Protein 5OK4 (pdb70)

Structure (mmCIF, N/CA/C/O backbone):
data_5OK4
#
_entry.id   5OK4
#
_cell.length_a   127.418
_cell.length_b   127.418
_cell.length_c   141.211
_cell.angle_alpha   90.00
_cell.angle_beta   90.00
_cell.angle_gamma   120.00
#
_symmetry.space_group_name_H-M   'H 3 2'
#
loop_
_entity.id
_entity.type
_entity.pdbx_description
1 polymer '5,10-methenyltetrahydromethanopterin hydrogenase'
2 non-polymer 'FE (III) ION'
3 non-polymer "5'-O-[(S)-{[2-(carboxymethyl)-6-hydroxy-3,5-dimethylpyridin-4-yl]oxy}(hydroxy)phosphoryl]guanosine"
4 non-polymer GLYCEROL
5 water water
#
loop_
_atom_site.group_PDB
_atom_site.id
_atom_site.type_symbol
_atom_site.label_atom_id
_atom_site.label_alt_id
_atom_site.label_comp_id
_atom_site.label_asym_id
_atom_site.label_entity_id
_atom_site.label_seq_id
_atom_site.pdbx_PDB_ins_code
_atom_site.Cartn_x
_atom_site.Cartn_y
_atom_site.Cartn_z
_atom_site.occupancy
_atom_site.B_iso_or_equiv
_atom_site.auth_seq_id
_atom_site.auth_comp_id
_atom_site.auth_asym_id
_atom_site.auth_atom_id
_atom_site.pdbx_PDB_model_num
ATOM 1 N N . MET A 1 1 ? -16.030 29.409 31.945 1.00 29.18 1 MET A N 1
ATOM 2 C CA . MET A 1 1 ? -15.156 28.290 31.477 1.00 26.15 1 MET A CA 1
ATOM 3 C C . MET A 1 1 ? -14.230 27.792 32.585 1.00 23.45 1 MET A C 1
ATOM 4 O O . MET A 1 1 ? -13.609 28.578 33.289 1.00 23.75 1 MET A O 1
ATOM 9 N N . LYS A 1 2 ? -14.146 26.475 32.712 1.00 19.32 2 LYS A N 1
ATOM 10 C CA . LYS A 1 2 ? -13.220 25.815 33.624 1.00 18.14 2 LYS A CA 1
ATOM 11 C C . LYS A 1 2 ? -12.114 25.132 32.826 1.00 16.77 2 LYS A C 1
ATOM 12 O O . LYS A 1 2 ? -12.379 24.322 31.929 1.00 17.49 2 LYS A O 1
ATOM 18 N N . LEU A 1 3 ? -10.883 25.481 33.152 1.00 15.45 3 LEU A N 1
ATOM 19 C CA . LEU A 1 3 ? -9.684 24.886 32.590 1.00 14.67 3 LEU A CA 1
ATOM 20 C C . LEU A 1 3 ? -9.082 23.948 33.621 1.00 14.65 3 LEU A C 1
ATOM 21 O O . LEU A 1 3 ? -8.827 24.353 34.762 1.00 15.39 3 LEU A O 1
ATOM 26 N N . ALA A 1 4 ? -8.843 22.706 33.218 1.00 14.45 4 ALA A N 1
ATOM 27 C CA . ALA A 1 4 ? -8.117 21.737 34.022 1.00 13.58 4 ALA A CA 1
ATOM 28 C C . ALA A 1 4 ? -6.789 21.480 33.335 1.00 12.75 4 ALA A C 1
ATOM 29 O O . ALA A 1 4 ? -6.758 21.012 32.193 1.00 14.14 4 ALA A O 1
ATOM 31 N N . ILE A 1 5 ? -5.712 21.826 34.017 1.00 12.61 5 ILE A N 1
ATOM 32 C CA . ILE A 1 5 ? -4.355 21.593 33.548 1.00 12.68 5 ILE A CA 1
ATOM 33 C C . ILE A 1 5 ? -3.892 20.309 34.194 1.00 12.67 5 ILE A C 1
ATOM 34 O O . ILE A 1 5 ? -3.854 20.215 35.426 1.00 14.09 5 ILE A O 1
ATOM 39 N N . LEU A 1 6 ? -3.555 19.323 33.388 1.00 12.61 6 LEU A N 1
ATOM 40 C CA . LEU A 1 6 ? -3.087 18.031 33.895 1.00 12.15 6 LEU A CA 1
ATOM 41 C C . LEU A 1 6 ? -1.596 17.941 33.597 1.00 12.15 6 LEU A C 1
ATOM 42 O O . LEU A 1 6 ? -1.180 17.609 32.485 1.00 13.19 6 LEU A O 1
ATOM 47 N N . GLY A 1 7 ? -0.808 18.292 34.608 1.00 12.27 7 GLY A N 1
ATOM 48 C CA . GLY A 1 7 ? 0.635 18.341 34.537 1.00 12.20 7 GLY A CA 1
ATOM 49 C C . GLY A 1 7 ? 1.139 19.755 34.690 1.00 12.81 7 GLY A C 1
ATOM 50 O O . GLY A 1 7 ? 0.904 20.604 33.821 1.00 13.15 7 GLY A O 1
ATOM 51 N N . ALA A 1 8 ? 1.820 20.022 35.798 1.00 12.43 8 ALA A N 1
ATOM 52 C CA . ALA A 1 8 ? 2.356 21.347 36.084 1.00 13.37 8 ALA A CA 1
ATOM 53 C C . ALA A 1 8 ? 3.704 21.600 35.433 1.00 13.24 8 ALA A C 1
ATOM 54 O O . ALA A 1 8 ? 4.107 22.766 35.302 1.00 14.14 8 ALA A O 1
ATOM 56 N N . GLY A 1 9 ? 4.423 20.547 35.058 1.00 12.81 9 GLY A N 1
ATOM 57 C CA . GLY A 1 9 ? 5.751 20.668 34.501 1.00 12.37 9 GLY A CA 1
ATOM 58 C C . GLY A 1 9 ? 6.839 20.802 35.552 1.00 11.86 9 GLY A C 1
ATOM 59 O O . GLY A 1 9 ? 6.605 21.034 36.729 1.00 13.05 9 GLY A O 1
ATOM 60 N N . CYS A 1 10 ? 8.075 20.649 35.083 1.00 12.10 10 CYS A N 1
ATOM 61 C CA . CYS A 1 10 ? 9.257 20.923 35.890 1.00 12.15 10 CYS A CA 1
ATOM 62 C C . CYS A 1 10 ? 10.195 21.800 35.083 1.00 11.95 10 CYS A C 1
ATOM 63 O O . CYS A 1 10 ? 10.360 21.596 33.885 1.00 12.66 10 CYS A O 1
ATOM 66 N N . TYR A 1 11 ? 10.824 22.766 35.733 1.00 11.44 11 TYR A N 1
ATOM 67 C CA . TYR A 1 11 ? 11.745 23.656 35.043 1.00 11.90 11 TYR A CA 1
ATOM 68 C C . TYR A 1 11 ? 13.084 23.010 34.709 1.00 11.75 11 TYR A C 1
ATOM 69 O O . TYR A 1 11 ? 13.862 23.609 33.953 1.00 12.70 11 TYR A O 1
ATOM 78 N N . ARG A 1 12 ? 13.408 21.841 35.277 1.00 12.11 12 ARG A N 1
ATOM 79 C CA . ARG A 1 12 ? 14.815 21.442 35.250 1.00 12.81 12 ARG A CA 1
ATOM 80 C C . ARG A 1 12 ? 15.375 21.347 33.834 1.00 12.90 12 ARG A C 1
ATOM 81 O O . ARG A 1 12 ? 16.505 21.771 33.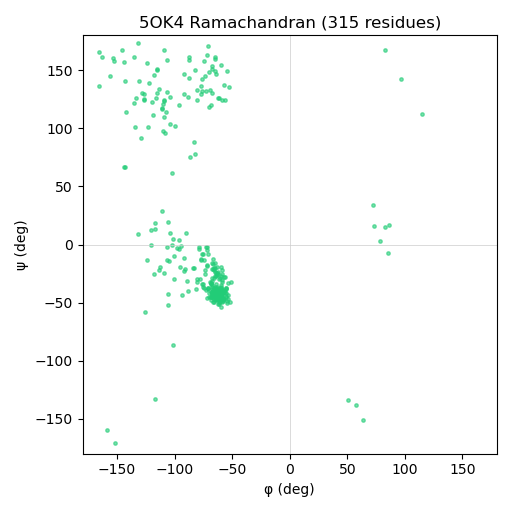593 1.00 13.44 12 ARG A O 1
ATOM 89 N N . THR A 1 13 ? 14.622 20.791 32.892 1.00 12.83 13 THR A N 1
ATOM 90 C CA . THR A 1 13 ? 15.178 20.645 31.542 1.00 13.01 13 THR A CA 1
ATOM 91 C C . THR A 1 13 ? 15.235 21.979 30.818 1.00 12.79 13 THR A C 1
ATOM 92 O O . THR A 1 13 ? 16.058 22.161 29.916 1.00 14.37 13 THR A O 1
ATOM 96 N N . HIS A 1 14 ? 14.367 22.924 31.195 1.00 12.59 14 HIS A N 1
ATOM 97 C CA . HIS A 1 14 ? 14.468 24.256 30.600 1.00 12.45 14 HIS A CA 1
ATOM 98 C C . HIS A 1 14 ? 15.774 24.912 31.031 1.00 12.93 14 HIS A C 1
ATOM 99 O O . HIS A 1 14 ? 16.547 25.397 30.199 1.00 13.91 14 HIS A O 1
ATOM 106 N N . ALA A 1 15 ? 16.058 24.895 32.335 1.00 12.99 15 ALA A N 1
ATOM 107 C CA . ALA A 1 15 ? 17.321 25.435 32.815 1.00 13.51 15 ALA A CA 1
ATOM 108 C C . ALA A 1 15 ? 18.498 24.719 32.175 1.00 14.02 15 ALA A C 1
ATOM 109 O O . ALA A 1 15 ? 19.464 25.357 31.736 1.00 15.05 15 ALA A O 1
ATOM 111 N N . ALA A 1 16 ? 18.433 23.381 32.112 1.00 13.81 16 ALA A N 1
ATOM 112 C CA . ALA A 1 16 ? 19.576 22.602 31.656 1.00 15.22 16 ALA A CA 1
ATOM 113 C C . ALA A 1 16 ? 19.908 22.888 30.201 1.00 15.45 16 ALA A C 1
ATOM 114 O O . ALA A 1 16 ? 21.052 22.719 29.791 1.00 17.31 16 ALA A O 1
ATOM 116 N N . SER A 1 17 ? 18.922 23.285 29.400 1.00 15.59 17 SER A N 1
ATOM 117 C CA . SER A 1 17 ? 19.185 23.566 27.993 1.00 16.03 17 SER A CA 1
ATOM 118 C C . SER A 1 17 ? 20.132 24.737 27.821 1.00 15.98 17 SER A C 1
ATOM 119 O O . SER A 1 17 ? 20.800 24.841 26.787 1.00 17.52 17 SER A O 1
ATOM 122 N N . GLY A 1 18 ? 20.154 25.660 28.782 1.00 15.46 18 GLY A N 1
ATOM 123 C CA . GLY A 1 18 ? 21.019 26.798 28.685 1.00 16.53 18 GLY A CA 1
ATOM 124 C C . GLY A 1 18 ? 20.536 27.894 27.774 1.00 17.86 18 GLY A C 1
ATOM 125 O O . GLY A 1 18 ? 21.257 28.888 27.615 1.00 20.24 18 GLY A O 1
ATOM 126 N N . ILE A 1 19 ? 19.337 27.772 27.187 1.00 17.55 19 ILE A N 1
ATOM 127 C CA . ILE A 1 19 ? 18.967 28.669 26.094 1.00 19.69 19 ILE A CA 1
ATOM 128 C C . ILE A 1 19 ? 17.580 29.282 26.250 1.00 18.65 19 ILE A C 1
ATOM 129 O O . ILE A 1 19 ? 17.083 29.929 25.326 1.00 23.31 19 ILE A O 1
ATOM 134 N N . THR A 1 20 ? 16.946 29.111 27.405 1.00 14.92 20 THR A N 1
ATOM 135 C CA . THR A 1 20 ? 15.620 29.678 27.601 1.00 13.85 20 THR A CA 1
ATOM 136 C C . THR A 1 20 ? 15.658 30.839 28.586 1.00 13.50 20 THR A C 1
ATOM 137 O O . THR A 1 20 ? 16.617 31.047 29.327 1.00 14.86 20 THR A O 1
ATOM 141 N N . ASN A 1 21 ? 14.557 31.575 28.621 1.00 13.37 21 ASN A N 1
ATOM 142 C CA . ASN A 1 21 ? 14.397 32.681 29.553 1.00 13.81 21 ASN A CA 1
ATOM 143 C C . ASN A 1 21 ? 12.904 32.841 29.851 1.00 13.34 21 ASN A C 1
ATOM 144 O O . ASN A 1 21 ? 12.090 31.976 29.514 1.00 13.30 21 ASN A O 1
ATOM 149 N N . PHE A 1 22 ? 12.552 33.929 30.544 1.00 13.38 22 PHE A N 1
ATOM 150 C CA . PHE A 1 22 ? 11.178 34.202 30.963 1.00 13.06 22 PHE A CA 1
ATOM 151 C C . PHE A 1 22 ? 10.560 35.391 30.226 1.00 13.35 22 PHE A C 1
ATOM 152 O O . PHE A 1 22 ? 9.673 36.049 30.760 1.00 14.32 22 PHE A O 1
ATOM 160 N N . SER A 1 23 ? 10.983 35.670 28.994 1.00 14.01 23 SER A N 1
ATOM 161 C CA A SER A 1 23 ? 10.576 36.915 28.344 0.71 14.58 23 SER A CA 1
ATOM 162 C CA B SER A 1 23 ? 10.580 36.915 28.345 0.29 14.63 23 SER A CA 1
ATOM 163 C C . SER A 1 23 ? 9.061 37.044 28.263 1.00 14.49 23 SER A C 1
ATOM 164 O O . SER A 1 23 ? 8.501 38.104 28.573 1.00 15.70 23 SER A O 1
ATOM 169 N N . ARG A 1 24 ? 8.383 35.995 27.807 1.00 14.05 24 ARG A N 1
ATOM 170 C CA . ARG A 1 24 ? 6.935 36.070 27.650 1.00 13.97 24 ARG A CA 1
ATOM 171 C C . ARG A 1 24 ? 6.238 36.152 28.993 1.00 14.12 24 ARG A C 1
ATOM 172 O O . ARG A 1 24 ? 5.309 36.945 29.156 1.00 15.40 24 ARG A O 1
ATOM 180 N N . ALA A 1 25 ? 6.654 35.320 29.958 1.00 14.03 25 ALA A N 1
ATOM 181 C CA . ALA A 1 25 ? 6.043 35.376 31.286 1.00 13.34 25 ALA A CA 1
ATOM 182 C C . ALA A 1 25 ? 6.180 36.770 31.886 1.00 13.74 25 ALA A C 1
ATOM 183 O O . ALA A 1 25 ? 5.246 37.285 32.509 1.00 14.59 25 ALA A O 1
ATOM 185 N N . CYS A 1 26 ? 7.345 37.396 31.711 1.00 14.47 26 CYS A N 1
ATOM 186 C CA . CYS A 1 26 ? 7.545 38.764 32.187 1.00 15.46 26 CYS A CA 1
ATOM 187 C C . CYS A 1 26 ? 6.624 39.745 31.473 1.00 16.63 26 CYS A C 1
ATOM 188 O O . CYS A 1 26 ? 6.063 40.650 32.103 1.00 18.09 26 CYS A O 1
ATOM 191 N N . GLU A 1 27 ? 6.473 39.595 30.155 1.00 16.47 27 GLU A N 1
ATOM 192 C CA . GLU A 1 27 ? 5.571 40.469 29.410 1.00 17.31 27 GLU A CA 1
ATOM 193 C C . GLU A 1 27 ? 4.156 40.361 29.946 1.00 16.70 27 GLU A C 1
ATOM 194 O O . GLU A 1 27 ? 3.478 41.372 30.155 1.00 18.44 27 GLU A O 1
ATOM 200 N N . VAL A 1 28 ? 3.698 39.141 30.203 1.00 15.77 28 VAL A N 1
ATOM 201 C CA . VAL A 1 28 ? 2.350 38.961 30.706 1.00 15.93 28 VAL A CA 1
ATOM 202 C C . VAL A 1 28 ? 2.222 39.533 32.107 1.00 17.00 28 VAL A C 1
ATOM 203 O O . VAL A 1 28 ? 1.221 40.187 32.435 1.00 17.60 28 VAL A O 1
ATOM 207 N N . ALA A 1 29 ? 3.228 39.295 32.956 1.00 16.87 29 ALA A N 1
ATOM 208 C CA . ALA A 1 29 ? 3.233 39.864 34.301 1.00 16.87 29 ALA A CA 1
ATOM 209 C C . ALA A 1 29 ? 3.053 41.371 34.268 1.00 18.26 29 ALA A C 1
ATOM 210 O O . ALA A 1 29 ? 2.302 41.941 35.074 1.00 19.63 29 ALA A O 1
ATOM 212 N N . GLU A 1 30 ? 3.742 42.043 33.353 1.00 19.04 30 GLU A N 1
ATOM 213 C CA . GLU A 1 30 ? 3.620 43.484 33.255 1.00 20.52 30 GLU A CA 1
ATOM 214 C C . GLU A 1 30 ? 2.260 43.881 32.699 1.00 21.63 30 GLU A C 1
ATOM 215 O O . GLU A 1 30 ? 1.669 44.865 33.146 1.00 23.06 30 GLU A O 1
ATOM 221 N N . MET A 1 31 ? 1.743 43.125 31.727 1.00 21.00 31 MET A N 1
ATOM 222 C CA . MET A 1 31 ? 0.444 43.459 31.138 1.00 22.36 31 MET A CA 1
ATOM 223 C C . MET A 1 31 ? -0.659 43.455 32.188 1.00 22.00 31 MET A C 1
ATOM 224 O O . MET A 1 31 ? -1.565 44.292 32.152 1.00 24.48 31 MET A O 1
ATOM 229 N N . VAL A 1 32 ? -0.627 42.499 33.112 1.00 21.47 32 VAL A N 1
ATOM 230 C CA . VAL A 1 32 ? -1.727 42.333 34.051 1.00 22.63 32 VAL A CA 1
ATOM 231 C C . VAL A 1 32 ? -1.391 42.798 35.456 1.00 23.02 32 VAL A C 1
ATOM 232 O O . VAL A 1 32 ? -2.251 42.717 36.338 1.00 24.96 32 VAL A O 1
ATOM 236 N N . GLY A 1 33 ? -0.168 43.255 35.705 1.00 22.04 33 GLY A N 1
ATOM 237 C CA . GLY A 1 33 ? 0.183 43.802 37.005 1.00 22.36 33 GLY A CA 1
ATOM 238 C C . GLY A 1 33 ? 0.312 42.778 38.101 1.00 21.86 33 GLY A C 1
ATOM 239 O O . GLY A 1 33 ? 0.020 43.073 39.261 1.00 23.28 33 GLY A O 1
ATOM 240 N N . LYS A 1 34 ? 0.780 41.579 37.766 1.00 20.07 34 LYS A N 1
ATOM 241 C CA . LYS A 1 34 ? 0.939 40.482 38.719 1.00 20.48 34 LYS A CA 1
ATOM 242 C C . LYS A 1 34 ? 2.356 39.955 38.561 1.00 18.29 34 LYS A C 1
ATOM 243 O O . LYS A 1 34 ? 2.619 39.082 37.713 1.00 17.40 34 LYS A O 1
ATOM 249 N N . PRO A 1 35 ? 3.300 40.484 39.342 1.00 19.08 35 PRO A N 1
ATOM 250 C CA . PRO A 1 35 ? 4.706 40.140 39.113 1.00 17.96 35 PRO A CA 1
ATOM 251 C C . PRO A 1 35 ? 4.997 38.656 39.208 1.00 17.20 35 PRO A C 1
ATOM 252 O O . PRO A 1 35 ? 5.917 38.168 38.532 1.00 16.35 35 PRO A O 1
ATOM 256 N N . GLU A 1 36 ? 4.250 37.922 40.032 1.00 17.64 36 GLU A N 1
ATOM 257 C CA . GLU A 1 36 ? 4.529 36.510 40.239 1.00 18.20 36 GLU A CA 1
ATOM 258 C C . GLU A 1 36 ? 4.360 35.701 38.961 1.00 16.75 36 GLU A C 1
ATOM 259 O O . GLU A 1 36 ? 4.893 34.597 38.866 1.00 16.73 36 GLU A O 1
ATOM 265 N N . ILE A 1 37 ? 3.640 36.219 37.969 1.00 15.72 37 ILE A N 1
ATOM 266 C CA . ILE A 1 37 ? 3.548 35.518 36.690 1.00 14.61 37 ILE A CA 1
ATOM 267 C C . ILE A 1 37 ? 4.905 35.453 36.001 1.00 14.13 37 ILE A C 1
ATOM 268 O O . ILE A 1 37 ? 5.137 34.558 35.174 1.00 13.96 37 ILE A O 1
ATOM 273 N N . ALA A 1 38 ? 5.806 36.377 36.322 1.00 14.12 38 ALA A N 1
ATOM 274 C CA . ALA A 1 38 ? 7.049 36.520 35.574 1.00 14.76 38 ALA A CA 1
ATOM 275 C C . ALA A 1 38 ? 7.934 35.291 35.649 1.00 13.71 38 ALA A C 1
ATOM 276 O O . ALA A 1 38 ? 8.788 35.112 34.774 1.00 14.68 38 ALA A O 1
ATOM 278 N N . MET A 1 39 ? 7.792 34.462 36.687 1.00 13.77 39 MET A N 1
ATOM 279 C CA . MET A 1 39 ? 8.610 33.262 36.797 1.00 13.98 39 MET A CA 1
ATOM 280 C C . MET A 1 39 ? 7.788 31.991 36.745 1.00 13.37 39 MET A C 1
ATOM 281 O O . MET A 1 39 ? 8.296 30.927 37.106 1.00 14.19 39 MET A O 1
ATOM 286 N N . THR A 1 40 ? 6.558 32.066 36.251 1.00 13.03 40 THR A N 1
ATOM 287 C CA . THR A 1 40 ? 5.851 30.856 35.892 1.00 12.18 40 THR A CA 1
ATOM 288 C C . THR A 1 40 ? 6.565 30.180 34.736 1.00 12.73 40 THR A C 1
ATOM 289 O O . THR A 1 40 ? 7.349 30.797 34.019 1.00 13.12 40 THR A O 1
ATOM 293 N N . HIS A 1 41 ? 6.274 28.899 34.545 1.00 12.09 41 HIS A N 1
ATOM 294 C CA . HIS A 1 41 ? 6.767 28.211 33.364 1.00 11.78 41 HIS A CA 1
ATOM 295 C C . HIS A 1 41 ? 5.733 27.197 32.913 1.00 11.87 41 HIS A C 1
ATOM 296 O O . HIS A 1 41 ? 4.767 26.900 33.612 1.00 12.40 41 HIS A O 1
ATOM 303 N N . SER A 1 42 ? 5.939 26.689 31.714 1.00 12.06 42 SER A N 1
ATOM 304 C CA . SER A 1 42 ? 5.178 25.537 31.217 1.00 11.90 42 SER A CA 1
ATOM 305 C C . SER A 1 42 ? 3.682 25.842 31.241 1.00 10.76 42 SER A C 1
ATOM 306 O O . SER A 1 42 ? 3.254 26.918 30.798 1.00 12.12 42 SER A O 1
ATOM 309 N N . THR A 1 43 ? 2.866 24.872 31.663 1.00 11.57 43 THR A N 1
ATOM 310 C CA . THR A 1 43 ? 1.429 25.072 31.664 1.00 11.77 43 THR A CA 1
ATOM 311 C C . THR A 1 43 ? 0.996 26.139 32.648 1.00 12.59 43 THR A C 1
ATOM 312 O O . THR A 1 43 ? -0.110 26.672 32.504 1.00 13.22 43 THR A O 1
ATOM 316 N N . ILE A 1 44 ? 1.805 26.433 33.669 1.00 12.22 44 ILE A N 1
ATOM 317 C CA . ILE A 1 44 ? 1.392 27.452 34.619 1.00 12.79 44 ILE A CA 1
ATOM 318 C C . ILE A 1 44 ? 1.382 28.812 33.948 1.00 12.62 44 ILE A C 1
ATOM 319 O O . ILE A 1 44 ? 0.460 29.605 34.154 1.00 13.84 44 ILE A O 1
ATOM 324 N N . THR A 1 45 ? 2.389 29.097 33.116 1.00 12.26 45 THR A N 1
ATOM 325 C CA . THR A 1 45 ? 2.359 30.327 32.337 1.00 12.50 45 THR A CA 1
ATOM 326 C C . THR A 1 45 ? 1.106 30.363 31.472 1.00 12.41 45 THR A C 1
ATOM 327 O O . THR A 1 45 ? 0.416 31.383 31.384 1.00 13.45 45 THR A O 1
ATOM 331 N N . MET A 1 46 ? 0.829 29.255 30.780 1.00 12.19 46 MET A N 1
ATOM 332 C CA . MET A 1 46 ? -0.296 29.258 29.856 1.00 12.53 46 MET A CA 1
ATOM 333 C C . MET A 1 46 ? -1.615 29.405 30.597 1.00 13.47 46 MET A C 1
ATOM 334 O O . MET A 1 46 ? -2.524 30.082 30.117 1.00 13.91 46 MET A O 1
ATOM 339 N N . GLY A 1 47 ? -1.725 28.788 31.773 1.00 13.42 47 GLY A N 1
ATOM 340 C CA . GLY A 1 47 ? -2.926 28.949 32.575 1.00 13.50 47 GLY A CA 1
ATOM 341 C C . GLY A 1 47 ? -3.091 30.367 33.077 1.00 14.21 47 GLY A C 1
ATOM 342 O O . GLY A 1 47 ? -4.209 30.889 33.120 1.00 15.16 47 GLY A O 1
ATOM 343 N N . ALA A 1 48 ? -1.984 30.998 33.477 1.00 13.67 48 ALA A N 1
ATOM 344 C CA . ALA A 1 48 ? -2.072 32.369 33.962 1.00 15.28 48 ALA A CA 1
ATOM 345 C C . ALA A 1 48 ? -2.501 33.304 32.842 1.00 14.46 48 ALA A C 1
ATOM 346 O O . ALA A 1 48 ? -3.310 34.213 33.051 1.00 15.99 48 ALA A O 1
ATOM 348 N N . GLU A 1 49 ? -1.978 33.083 31.634 1.00 14.36 49 GLU A N 1
ATOM 349 C CA . GLU A 1 49 ? -2.419 33.860 30.483 1.00 14.27 49 GLU A CA 1
ATOM 350 C C . GLU A 1 49 ? -3.911 33.662 30.227 1.00 14.40 49 GLU A C 1
ATOM 351 O O . GLU A 1 49 ? -4.649 34.619 29.968 1.00 16.13 49 GLU A O 1
ATOM 357 N N . LEU A 1 50 ? -4.369 32.411 30.239 1.00 14.25 50 LEU A N 1
ATOM 358 C CA . LEU A 1 50 ? -5.778 32.158 29.956 1.00 15.47 50 LEU A CA 1
ATOM 359 C C . LEU A 1 50 ? -6.669 32.818 30.999 1.00 16.13 50 LEU A C 1
ATOM 360 O O . LEU A 1 50 ? -7.723 33.375 30.668 1.00 17.33 50 LEU A O 1
ATOM 365 N N . LYS A 1 51 ? -6.269 32.749 32.269 1.00 16.21 51 LYS A N 1
ATOM 366 C CA . LYS A 1 51 ? -7.064 33.340 33.343 1.00 17.05 51 LYS A CA 1
ATOM 367 C C . LYS A 1 51 ? -7.040 34.859 33.288 1.00 17.62 51 LYS A C 1
ATOM 368 O O . LYS A 1 51 ? -8.082 35.516 33.426 1.00 19.72 51 LYS A O 1
ATOM 374 N N . GLU A 1 52 ? -5.868 35.442 33.084 1.00 17.59 52 GLU A N 1
ATOM 375 C CA . GLU A 1 52 ? -5.708 36.876 33.248 1.00 17.72 52 GLU A CA 1
ATOM 376 C C . GLU A 1 52 ? -5.919 37.656 31.958 1.00 19.73 52 GLU A C 1
ATOM 377 O O . GLU A 1 52 ? -6.203 38.855 32.028 1.00 21.84 52 GLU A O 1
ATOM 383 N N . LEU A 1 53 ? -5.753 37.030 30.794 1.00 18.96 53 LEU A N 1
ATOM 384 C CA . LEU A 1 53 ? -5.925 37.700 29.515 1.00 18.73 53 LEU A CA 1
ATOM 385 C C . LEU A 1 53 ? -7.107 37.204 28.700 1.00 20.61 53 LEU A C 1
ATOM 386 O O . LEU A 1 53 ? -7.591 37.944 27.842 1.00 23.01 53 LEU A O 1
ATOM 391 N N . ALA A 1 54 ? -7.597 35.994 28.938 1.00 20.45 54 ALA A N 1
ATOM 392 C CA . ALA A 1 54 ? -8.639 35.430 28.093 1.00 20.53 54 ALA A CA 1
ATOM 393 C C . ALA A 1 54 ? -9.906 35.086 28.858 1.00 23.10 54 ALA A C 1
ATOM 394 O O . ALA A 1 54 ? -10.761 34.384 28.309 1.00 25.73 54 ALA A O 1
ATOM 396 N N . GLY A 1 55 ? -10.040 35.540 30.104 1.00 23.34 55 GLY A N 1
ATOM 397 C CA . GLY A 1 55 ? -11.289 35.423 30.831 1.00 25.46 55 GLY A CA 1
ATOM 398 C C . GLY A 1 55 ? -11.639 34.038 31.308 1.00 24.65 55 GLY A C 1
ATOM 399 O O . GLY A 1 55 ? -12.784 33.792 31.666 1.00 28.24 55 GLY A O 1
ATOM 400 N N . VAL A 1 56 ? -10.692 33.109 31.329 1.00 22.10 56 VAL A N 1
ATOM 401 C CA . VAL A 1 56 ? -11.018 31.791 31.860 1.00 22.19 56 VAL A CA 1
ATOM 402 C C . VAL A 1 56 ? -11.205 31.931 33.362 1.00 25.08 56 VAL A C 1
ATOM 403 O O . VAL A 1 56 ? -10.287 32.336 34.079 1.00 28.54 56 VAL A O 1
ATOM 407 N N . ASP A 1 57 ? -12.405 31.619 33.833 1.00 28.70 57 ASP A N 1
ATOM 408 C CA A ASP A 1 57 ? -12.776 31.998 35.190 0.35 31.24 57 ASP A CA 1
ATOM 409 C CA B ASP A 1 57 ? -12.818 31.970 35.189 0.65 31.60 57 ASP A CA 1
ATOM 410 C C . ASP A 1 57 ? -12.203 31.052 36.236 1.00 29.64 57 ASP A C 1
ATOM 411 O O . ASP A 1 57 ? -11.883 31.490 37.345 1.00 32.73 57 ASP A O 1
ATOM 420 N N . GLU A 1 58 ? -12.041 29.779 35.916 1.00 23.14 58 GLU A N 1
ATOM 421 C CA . GLU A 1 58 ? -11.674 28.782 36.914 1.00 20.72 58 GLU A CA 1
ATOM 422 C C . GLU A 1 58 ? -10.560 27.925 36.344 1.00 17.78 58 GLU A C 1
ATOM 423 O O . GLU A 1 58 ? -10.687 27.400 35.233 1.00 18.63 58 GLU A O 1
ATOM 429 N N . VAL A 1 59 ? -9.456 27.822 37.085 1.00 17.02 59 VAL A N 1
ATOM 430 C CA . VAL A 1 59 ? -8.315 27.013 36.684 1.00 16.13 59 VAL A CA 1
ATOM 431 C C . VAL A 1 59 ? -7.982 26.074 37.828 1.00 15.60 59 VAL A C 1
ATOM 432 O O . VAL A 1 59 ? -7.809 26.507 38.972 1.00 16.90 59 VAL A O 1
ATOM 436 N N . VAL A 1 60 ? -7.851 24.796 37.509 1.00 15.47 60 VAL A N 1
ATOM 437 C CA . VAL A 1 60 ? -7.334 23.798 38.428 1.00 15.59 60 VAL A CA 1
ATOM 438 C C . VAL A 1 60 ? -6.120 23.164 37.763 1.00 14.79 60 VAL A C 1
ATOM 439 O O . VAL A 1 60 ? -6.137 22.895 36.560 1.00 15.59 60 VAL A O 1
ATOM 443 N N . VAL A 1 61 ? -5.072 22.920 38.546 1.00 14.47 61 VAL A N 1
ATOM 444 C CA A VAL A 1 61 ? -3.899 22.168 38.112 0.50 14.55 61 VAL A CA 1
ATOM 445 C CA B VAL A 1 61 ? -3.931 22.150 38.083 0.50 14.11 61 VAL A CA 1
ATOM 446 C C . VAL A 1 61 ? -3.849 20.872 38.902 1.00 14.45 61 VAL A C 1
ATOM 447 O O . VAL A 1 61 ? -3.872 20.905 40.139 1.00 15.34 61 VAL A O 1
ATOM 454 N N . ALA A 1 62 ? -3.769 19.746 38.191 1.00 14.18 62 ALA A N 1
ATOM 455 C CA . ALA A 1 62 ? -3.635 18.425 38.775 1.00 14.17 62 ALA A CA 1
ATOM 456 C C . ALA A 1 62 ? -2.273 17.864 38.417 1.00 13.70 62 ALA A C 1
ATOM 457 O O . ALA A 1 62 ? -1.863 17.894 37.255 1.00 13.79 62 ALA A O 1
ATOM 459 N N . ASP A 1 63 ? -1.597 17.316 39.402 1.00 14.02 63 ASP A N 1
ATOM 460 C CA . ASP A 1 63 ? -0.322 1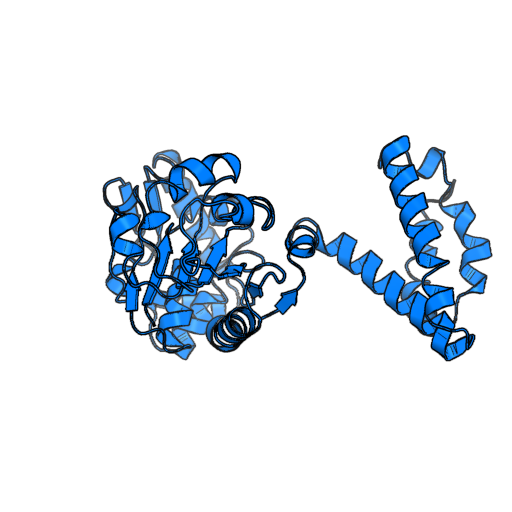6.669 39.161 1.00 13.96 63 ASP A CA 1
ATOM 461 C C . ASP A 1 63 ? -0.020 15.850 40.402 1.00 14.08 63 ASP A C 1
ATOM 462 O O . ASP A 1 63 ? -0.213 16.350 41.517 1.00 15.54 63 ASP A O 1
ATOM 467 N N . PRO A 1 64 ? 0.446 14.609 40.278 1.00 14.66 64 PRO A N 1
ATOM 468 C CA . PRO A 1 64 ? 0.795 13.853 41.490 1.00 15.62 64 PRO A CA 1
ATOM 469 C C . PRO A 1 64 ? 1.854 14.541 42.329 1.00 15.23 64 PRO A C 1
ATOM 470 O O . PRO A 1 64 ? 1.957 14.284 43.540 1.00 17.29 64 PRO A O 1
ATOM 474 N N . VAL A 1 65 ? 2.652 15.428 41.727 1.00 15.09 65 VAL A N 1
ATOM 475 C CA . VAL A 1 65 ? 3.787 15.981 42.430 1.00 15.18 65 VAL A CA 1
ATOM 476 C C . VAL A 1 65 ? 3.363 16.827 43.609 1.00 16.33 65 VAL A C 1
ATOM 477 O O . VAL A 1 65 ? 4.163 17.046 44.518 1.00 16.77 65 VAL A O 1
ATOM 481 N N . PHE A 1 66 ? 2.122 17.304 43.644 1.00 16.08 66 PHE A N 1
ATOM 482 C CA . PHE A 1 66 ? 1.726 18.165 44.753 1.00 17.81 66 PHE A CA 1
ATOM 483 C C . PHE A 1 66 ? 1.699 17.424 46.074 1.00 19.92 66 PHE A C 1
ATOM 484 O O . PHE A 1 66 ? 1.801 18.073 47.116 1.00 24.01 66 PHE A O 1
ATOM 492 N N . ASP A 1 67 ? 1.592 16.096 46.064 1.00 19.99 67 ASP A N 1
ATOM 493 C CA . ASP A 1 67 ? 1.714 15.307 47.293 1.00 22.66 67 ASP A CA 1
ATOM 494 C C . ASP A 1 67 ? 3.114 14.757 47.485 1.00 21.45 67 ASP A C 1
ATOM 495 O O . ASP A 1 67 ? 3.344 13.997 48.432 1.00 23.07 67 ASP A O 1
ATOM 500 N N . ASN A 1 68 ? 4.045 15.110 46.600 1.00 18.61 68 ASN A N 1
ATOM 501 C CA . ASN A 1 68 ? 5.422 14.653 46.703 1.00 18.71 68 ASN A CA 1
ATOM 502 C C . ASN A 1 68 ? 6.305 15.881 46.904 1.00 19.34 68 ASN A C 1
ATOM 503 O O . ASN A 1 68 ? 5.986 16.727 47.742 1.00 23.66 68 ASN A O 1
ATOM 508 N N . GLN A 1 69 ? 7.400 16.011 46.165 1.00 17.14 69 GLN A N 1
ATOM 509 C CA . GLN A 1 69 ? 8.364 17.083 46.420 1.00 17.57 69 GLN A CA 1
ATOM 510 C C . GLN A 1 69 ? 8.221 18.235 45.423 1.00 17.44 69 GLN A C 1
ATOM 511 O O . GLN A 1 69 ? 9.138 18.568 44.663 1.00 17.22 69 GLN A O 1
ATOM 517 N N . PHE A 1 70 ? 7.050 18.855 45.433 1.00 17.63 70 PHE A N 1
ATOM 518 C CA . PHE A 1 70 ? 6.846 20.078 44.674 1.00 16.77 70 PHE A CA 1
ATOM 519 C C . PHE A 1 70 ? 7.674 21.173 45.329 1.00 16.12 70 PHE A C 1
ATOM 520 O O . PHE A 1 70 ? 7.491 21.466 46.511 1.00 19.32 70 PHE A O 1
ATOM 528 N N . THR A 1 71 ? 8.609 21.742 44.576 1.00 16.04 71 THR A N 1
ATOM 529 C CA . THR A 1 71 ? 9.630 22.622 45.118 1.00 15.67 71 THR A CA 1
ATOM 530 C C . THR A 1 71 ? 9.518 23.988 44.480 1.00 14.88 71 THR A C 1
ATOM 531 O O . THR A 1 71 ? 9.612 24.115 43.260 1.00 16.30 71 THR A O 1
ATOM 535 N N . VAL A 1 72 ? 9.336 25.003 45.303 1.00 15.50 72 VAL A N 1
ATOM 536 C CA . VAL A 1 72 ? 9.257 26.383 44.864 1.00 15.10 72 VAL A CA 1
ATOM 537 C C . VAL A 1 72 ? 10.549 27.058 45.299 1.00 15.09 72 VAL A C 1
ATOM 538 O O . VAL A 1 72 ? 10.822 27.214 46.496 1.00 17.39 72 VAL A O 1
ATOM 542 N N . ILE A 1 73 ? 11.349 27.448 44.319 1.00 15.04 73 ILE A N 1
ATOM 543 C CA . ILE A 1 73 ? 12.582 28.186 44.563 1.00 14.74 73 ILE A CA 1
ATOM 544 C C . ILE A 1 73 ? 12.223 29.650 44.772 1.00 15.54 73 ILE A C 1
ATOM 545 O O . ILE A 1 73 ? 11.587 30.267 43.912 1.00 15.51 73 ILE A O 1
ATOM 550 N N . ASP A 1 74 ? 12.645 30.201 45.907 1.00 16.48 74 ASP A N 1
ATOM 551 C CA A ASP A 1 74 ? 12.278 31.561 46.266 0.73 17.22 74 ASP A CA 1
ATOM 552 C CA B ASP A 1 74 ? 12.299 31.549 46.335 0.27 17.69 74 ASP A CA 1
ATOM 553 C C . ASP A 1 74 ? 13.479 32.505 46.273 1.00 17.66 74 ASP A C 1
ATOM 554 O O . ASP A 1 74 ? 13.374 33.620 46.776 1.00 18.95 74 ASP A O 1
ATOM 563 N N . ASP A 1 75 ? 14.598 32.092 45.673 1.00 17.43 75 ASP A N 1
ATOM 564 C CA . ASP A 1 75 ? 15.821 32.886 45.721 1.00 18.33 75 ASP A CA 1
ATOM 565 C C . ASP A 1 75 ? 15.755 34.137 44.865 1.00 17.49 75 ASP A C 1
ATOM 566 O O . ASP A 1 75 ? 16.570 35.043 45.067 1.00 19.75 75 ASP A O 1
ATOM 571 N N . PHE A 1 76 ? 14.830 34.206 43.906 1.00 16.33 76 PHE A N 1
ATOM 572 C CA . PHE A 1 76 ? 14.815 35.256 42.891 1.00 16.79 76 PHE A CA 1
ATOM 573 C C . PHE A 1 76 ? 13.574 36.112 43.042 1.00 17.12 76 PHE A C 1
ATOM 574 O O . PHE A 1 76 ? 12.460 35.590 43.101 1.00 19.72 76 PHE A O 1
ATOM 582 N N . ALA A 1 77 ? 13.777 37.422 43.060 1.00 16.17 77 ALA A N 1
ATOM 583 C CA . ALA A 1 77 ? 12.679 38.363 43.149 1.00 16.35 77 ALA A CA 1
ATOM 584 C C . ALA A 1 77 ? 12.052 38.558 41.781 1.00 15.25 77 ALA A C 1
ATOM 585 O O . ALA A 1 77 ? 12.741 38.829 40.801 1.00 15.71 77 ALA A O 1
ATOM 587 N N . TYR A 1 78 ? 10.724 38.497 41.731 1.00 15.40 78 TYR A N 1
ATOM 588 C CA . TYR A 1 78 ? 10.028 38.637 40.457 1.00 15.91 78 TYR A CA 1
ATOM 589 C C . TYR A 1 78 ? 10.388 39.943 39.778 1.00 16.61 78 TYR A C 1
ATOM 590 O O . TYR A 1 78 ? 10.602 39.979 38.562 1.00 17.36 78 TYR A O 1
ATOM 599 N N . GLU A 1 79 ? 10.482 41.032 40.546 1.00 17.39 79 GLU A N 1
ATOM 600 C CA . GLU A 1 79 ? 10.768 42.312 39.905 1.00 18.90 79 GLU A CA 1
ATOM 601 C C . GLU A 1 79 ? 12.175 42.350 39.316 1.00 18.56 79 GLU A C 1
ATOM 602 O O . GLU A 1 79 ? 12.405 43.023 38.306 1.00 18.66 79 GLU A O 1
ATOM 608 N N . ASP A 1 80 ? 13.134 41.640 39.914 1.00 18.19 80 ASP A N 1
ATOM 609 C CA . ASP A 1 80 ? 14.474 41.584 39.331 1.00 18.76 80 ASP A CA 1
ATOM 610 C C . ASP A 1 80 ? 14.454 40.821 38.017 1.00 17.44 80 ASP A C 1
ATOM 611 O O . ASP A 1 80 ? 15.159 41.182 37.066 1.00 18.60 80 ASP A O 1
ATOM 616 N N . VAL A 1 81 ? 13.664 39.753 37.947 1.00 16.71 81 VAL A N 1
ATOM 617 C CA . VAL A 1 81 ? 13.546 39.026 36.689 1.00 16.23 81 VAL A CA 1
ATOM 618 C C . VAL A 1 81 ? 12.890 39.903 35.628 1.00 15.70 81 VAL A C 1
ATOM 619 O O . VAL A 1 81 ? 13.371 39.995 34.487 1.00 15.75 81 VAL A O 1
ATOM 623 N N . ILE A 1 82 ? 11.809 40.592 35.991 1.00 16.01 82 ILE A N 1
ATOM 624 C CA . ILE A 1 82 ? 11.144 41.484 35.047 1.00 16.52 82 ILE A CA 1
ATOM 625 C C . ILE A 1 82 ? 12.113 42.537 34.535 1.00 17.54 82 ILE A C 1
ATOM 626 O O . ILE A 1 82 ? 12.203 42.790 33.334 1.00 18.38 82 ILE A O 1
ATOM 631 N N . GLU A 1 83 ? 12.856 43.161 35.447 1.00 17.61 83 GLU A N 1
ATOM 632 C CA . GLU A 1 83 ? 13.767 44.224 35.048 1.00 19.53 83 GLU A CA 1
ATOM 633 C C . GLU A 1 83 ? 14.835 43.700 34.099 1.00 18.89 83 GLU A C 1
ATOM 634 O O . GLU A 1 83 ? 15.129 44.324 33.076 1.00 20.51 83 GLU A O 1
ATOM 640 N N . ALA A 1 84 ? 15.408 42.539 34.400 1.00 18.31 84 ALA A N 1
ATOM 641 C CA . ALA A 1 84 ? 16.453 42.006 33.534 1.00 17.95 84 ALA A CA 1
ATOM 642 C C . ALA A 1 84 ? 15.919 41.711 32.142 1.00 18.38 84 ALA A C 1
ATOM 643 O O . ALA A 1 84 ? 16.618 41.892 31.141 1.00 20.04 84 ALA A O 1
ATOM 645 N N . HIS A 1 85 ? 14.682 41.242 32.056 1.00 17.26 85 HIS A N 1
ATOM 646 C CA . HIS A 1 85 ? 14.127 40.873 30.767 1.00 18.35 85 HIS A CA 1
ATOM 647 C C . HIS A 1 85 ? 13.721 42.076 29.934 1.00 19.90 85 HIS A C 1
ATOM 648 O O . HIS A 1 85 ? 13.436 41.912 28.740 1.00 21.88 85 HIS A O 1
ATOM 655 N N . LYS A 1 86 ? 13.754 43.280 30.512 1.00 21.40 86 LYS A N 1
ATOM 656 C CA . LYS A 1 86 ? 13.492 44.468 29.712 1.00 25.32 86 LYS A CA 1
ATOM 657 C C . LYS A 1 86 ? 14.614 44.720 28.720 1.00 30.37 86 LYS A C 1
ATOM 658 O O . LYS A 1 86 ? 14.356 45.211 27.621 1.00 34.48 86 LYS A O 1
ATOM 664 N N . GLU A 1 87 ? 15.859 44.396 29.066 1.00 30.95 87 GLU A N 1
ATOM 665 C CA . GLU A 1 87 ? 16.952 44.627 28.125 1.00 37.15 87 GLU A CA 1
ATOM 666 C C . GLU A 1 87 ? 17.787 43.383 27.857 1.00 35.57 87 GLU A C 1
ATOM 667 O O . GLU A 1 87 ? 17.920 42.997 26.692 1.00 39.46 87 GLU A O 1
ATOM 673 N N . ASP A 1 88 ? 18.382 42.752 28.866 1.00 30.31 88 ASP A N 1
ATOM 674 C CA . ASP A 1 88 ? 19.184 41.551 28.637 1.00 25.82 88 ASP A CA 1
ATOM 675 C C . ASP A 1 88 ? 18.858 40.463 29.655 1.00 21.77 88 ASP A C 1
ATOM 676 O O . ASP A 1 88 ? 19.363 40.495 30.791 1.00 20.68 88 ASP A O 1
ATOM 681 N N . PRO A 1 89 ? 18.059 39.468 29.269 1.00 19.29 89 PRO A N 1
ATOM 682 C CA . PRO A 1 89 ? 17.732 38.379 30.201 1.00 18.35 89 PRO A CA 1
ATOM 683 C C . PRO A 1 89 ? 18.950 37.672 30.755 1.00 17.41 89 PRO A C 1
ATOM 684 O O . PRO A 1 89 ? 18.872 37.100 31.852 1.00 16.77 89 PRO A O 1
ATOM 688 N N . GLU A 1 90 ? 20.062 37.648 30.016 1.00 17.67 90 GLU A N 1
ATOM 689 C CA . GLU A 1 90 ? 21.250 36.946 30.476 1.00 17.19 90 GLU A CA 1
ATOM 690 C C . GLU A 1 90 ? 21.956 37.639 31.610 1.00 17.94 90 GLU A C 1
ATOM 691 O O . GLU A 1 90 ? 22.905 37.065 32.154 1.00 19.19 90 GLU A O 1
ATOM 697 N N . LYS A 1 91 ? 21.477 38.799 32.046 1.00 18.57 91 LYS A N 1
ATOM 698 C CA . LYS A 1 91 ? 21.952 39.337 33.308 1.00 20.00 91 LYS A CA 1
ATOM 699 C C . LYS A 1 91 ? 21.575 38.425 34.463 1.00 19.64 91 LYS A C 1
ATOM 700 O O . LYS A 1 91 ? 22.350 38.286 35.409 1.00 19.36 91 LYS A O 1
ATOM 706 N N . ILE A 1 92 ? 20.418 37.769 34.396 1.00 16.76 92 ILE A N 1
ATOM 707 C CA . ILE A 1 92 ? 19.921 37.003 35.533 1.00 15.98 92 ILE A CA 1
ATOM 708 C C . ILE A 1 92 ? 19.787 35.507 35.236 1.00 14.95 92 ILE A C 1
ATOM 709 O O . ILE A 1 92 ? 19.803 34.688 36.153 1.00 15.25 92 ILE A O 1
ATOM 714 N N . MET A 1 93 ? 19.617 35.122 33.972 1.00 14.43 93 MET A N 1
ATOM 715 C CA . MET A 1 93 ? 19.384 33.705 33.700 1.00 13.74 93 MET A CA 1
ATOM 716 C C . MET A 1 93 ? 20.517 32.810 34.174 1.00 13.62 93 MET A C 1
ATOM 717 O O . MET A 1 93 ? 20.224 31.708 34.666 1.00 14.03 93 MET A O 1
ATOM 722 N N . PRO A 1 94 ? 21.798 33.175 34.051 1.00 13.75 94 PRO A N 1
ATOM 723 C CA . PRO A 1 94 ? 22.837 32.238 34.511 1.00 13.77 94 PRO A CA 1
ATOM 724 C C . PRO A 1 94 ? 22.703 31.890 35.975 1.00 13.41 94 PRO A C 1
ATOM 725 O O . PRO A 1 94 ? 22.897 30.728 36.351 1.00 14.13 94 PRO A O 1
ATOM 729 N N . GLN A 1 95 ? 22.361 32.860 36.823 1.00 13.58 95 GLN A N 1
ATOM 730 C CA . GLN A 1 95 ? 22.164 32.577 38.237 1.00 14.21 95 GLN A CA 1
ATOM 731 C C . GLN A 1 95 ? 20.992 31.621 38.447 1.00 13.14 95 GLN A C 1
ATOM 732 O O . GLN A 1 95 ? 21.057 30.688 39.264 1.00 13.66 95 GLN A O 1
ATOM 738 N N . ILE A 1 96 ? 19.914 31.824 37.701 1.00 13.23 96 ILE A N 1
ATOM 739 C CA . ILE A 1 96 ? 18.753 30.957 37.814 1.00 12.70 96 ILE A CA 1
ATOM 740 C C . ILE A 1 96 ? 19.103 29.560 37.370 1.00 12.70 96 ILE A C 1
ATOM 741 O O . ILE A 1 96 ? 18.774 28.587 38.045 1.00 13.35 96 ILE A O 1
ATOM 746 N N . ARG A 1 97 ? 19.754 29.430 36.210 1.00 13.62 97 ARG A N 1
ATOM 747 C CA . ARG A 1 97 ? 20.092 28.095 35.721 1.00 13.37 97 ARG A CA 1
ATOM 748 C C . ARG A 1 97 ? 20.977 27.356 36.708 1.00 13.74 97 ARG A C 1
ATOM 749 O O . ARG A 1 97 ? 20.797 26.153 36.924 1.00 14.29 97 ARG A O 1
ATOM 757 N N . GLU A 1 98 ? 21.964 28.045 37.288 1.00 13.57 98 GLU A N 1
ATOM 758 C CA . GLU A 1 98 ? 22.870 27.367 38.207 1.00 14.06 98 GLU A CA 1
ATOM 759 C C . GLU A 1 98 ? 22.128 26.875 39.440 1.00 14.57 98 GLU A C 1
ATOM 760 O O . GLU A 1 98 ? 22.372 25.762 39.921 1.00 15.17 98 GLU A O 1
ATOM 766 N N . LYS A 1 99 ? 21.200 27.685 39.952 1.00 13.88 99 LYS A N 1
ATOM 767 C CA . LYS A 1 99 ? 20.432 27.270 41.119 1.00 13.25 99 LYS A CA 1
ATOM 768 C C . LYS A 1 99 ? 19.568 26.064 40.785 1.00 13.27 99 LYS A C 1
ATOM 769 O O . LYS A 1 99 ? 19.495 25.094 41.552 1.00 13.90 99 LYS A O 1
ATOM 775 N N . VAL A 1 100 ? 18.880 26.103 39.644 1.00 12.45 100 VAL A N 1
ATOM 776 C CA . VAL A 1 100 ? 18.030 24.988 39.270 1.00 12.42 100 VAL A CA 1
ATOM 777 C C . VAL A 1 100 ? 18.857 23.741 39.067 1.00 13.88 100 VAL A C 1
ATOM 778 O O . VAL A 1 100 ? 18.478 22.648 39.495 1.00 14.20 100 VAL A O 1
ATOM 782 N N . ASN A 1 101 ? 19.998 23.879 38.389 1.00 13.81 101 ASN A N 1
ATOM 783 C CA . ASN A 1 101 ? 20.841 22.718 38.148 1.00 16.20 101 ASN A CA 1
ATOM 784 C C . ASN A 1 101 ? 21.277 22.092 39.472 1.00 16.56 101 ASN A C 1
ATOM 785 O O . ASN A 1 101 ? 21.278 20.862 39.623 1.00 18.60 101 ASN A O 1
ATOM 790 N N . GLU A 1 102 ? 21.595 22.916 40.466 1.00 17.04 102 GLU A N 1
ATOM 791 C CA . GLU A 1 102 ? 21.996 22.383 41.763 1.00 18.75 102 GLU A CA 1
ATOM 792 C C . GLU A 1 102 ? 20.840 21.670 42.450 1.00 18.06 102 GLU A C 1
ATOM 793 O O . GLU A 1 102 ? 21.009 20.574 42.986 1.00 19.26 102 GLU A O 1
ATOM 799 N N . VAL A 1 103 ? 19.655 22.287 42.460 1.00 15.65 103 VAL A N 1
ATOM 800 C CA . VAL A 1 103 ? 18.494 21.649 43.070 1.00 15.63 103 VAL A CA 1
ATOM 801 C C . VAL A 1 103 ? 18.203 20.321 42.390 1.00 15.80 103 VAL A C 1
ATOM 802 O O . VAL A 1 103 ? 17.892 19.323 43.048 1.00 17.15 103 VAL A O 1
ATOM 806 N N . ALA A 1 104 ? 18.292 20.296 41.063 1.00 15.43 104 ALA A N 1
ATOM 807 C CA . ALA A 1 104 ? 17.963 19.096 40.295 1.00 16.94 104 ALA A CA 1
ATOM 808 C C . ALA A 1 104 ? 18.945 17.956 40.528 1.00 18.83 104 ALA 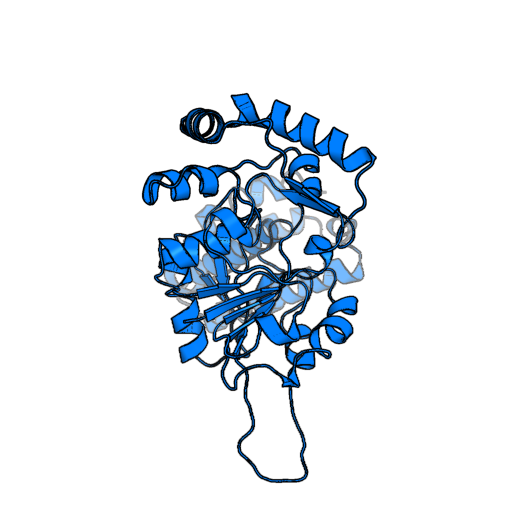A C 1
ATOM 809 O O . ALA A 1 104 ? 18.643 16.818 40.168 1.00 21.00 104 ALA A O 1
ATOM 811 N N . LYS A 1 105 ? 20.119 18.219 41.098 1.00 19.98 105 LYS A N 1
ATOM 812 C CA . LYS A 1 105 ? 21.061 17.131 41.362 1.00 22.80 105 LYS A CA 1
ATOM 813 C C . LYS A 1 105 ? 20.471 16.121 42.329 1.00 23.67 105 LYS A C 1
ATOM 814 O O . LYS A 1 105 ? 20.690 14.914 42.180 1.00 26.00 105 LYS A O 1
ATOM 820 N N . GLU A 1 106 ? 19.734 16.588 43.339 1.00 23.24 106 GLU A N 1
ATOM 821 C CA . GLU A 1 106 ? 19.179 15.696 44.349 1.00 26.68 106 GLU A CA 1
ATOM 822 C C . GLU A 1 106 ? 17.664 15.593 44.331 1.00 22.93 106 GLU A C 1
ATOM 823 O O . GLU A 1 106 ? 17.122 14.609 44.843 1.00 25.05 106 GLU A O 1
ATOM 829 N N . LEU A 1 107 ? 16.970 16.538 43.736 1.00 18.16 107 LEU A N 1
ATOM 830 C CA . LEU A 1 107 ? 15.519 16.465 43.747 1.00 16.90 107 LEU A CA 1
ATOM 831 C C . LEU A 1 107 ? 15.050 15.428 42.733 1.00 16.92 107 LEU A C 1
ATOM 832 O O . LEU A 1 107 ? 15.462 15.475 41.577 1.00 17.41 107 LEU A O 1
ATOM 837 N N . PRO A 1 108 ? 14.190 14.497 43.112 1.00 16.68 108 PRO A N 1
ATOM 838 C CA . PRO A 1 108 ? 13.713 13.516 42.138 1.00 16.43 108 PRO A CA 1
ATOM 839 C C . PRO A 1 108 ? 12.995 14.173 40.976 1.00 15.68 108 PRO A C 1
ATOM 840 O O . PRO A 1 108 ? 12.441 15.264 41.088 1.00 15.90 108 PRO A O 1
ATOM 844 N N . LYS A 1 109 ? 13.006 13.473 39.855 1.00 16.22 109 LYS A N 1
ATOM 845 C CA A LYS A 1 109 ? 12.323 13.928 38.658 0.47 16.06 109 LYS A CA 1
ATOM 846 C CA B LYS A 1 109 ? 12.322 13.931 38.660 0.53 15.79 109 LYS A CA 1
ATOM 847 C C . LYS A 1 109 ? 10.813 13.782 38.811 1.00 14.68 109 LYS A C 1
ATOM 848 O O . LYS A 1 109 ? 10.330 13.020 39.654 1.00 15.53 109 LYS A O 1
ATOM 859 N N . PRO A 1 110 ? 10.041 14.513 38.002 1.00 13.52 110 PRO A N 1
ATOM 860 C CA . PRO A 1 110 ? 8.585 14.421 38.115 1.00 14.43 110 PRO A CA 1
ATOM 861 C C . PRO A 1 110 ? 8.133 13.029 37.771 1.00 16.36 110 PRO A C 1
ATOM 862 O O . PRO A 1 110 ? 8.745 12.415 36.912 1.00 18.81 110 PRO A O 1
ATOM 866 N N . PRO A 1 111 ? 7.061 12.537 38.405 1.00 16.88 111 PRO A N 1
ATOM 867 C CA . PRO A 1 111 ? 6.149 13.233 39.311 1.00 16.43 111 PRO A CA 1
ATOM 868 C C . PRO A 1 111 ? 6.537 13.197 40.781 1.00 16.49 111 PRO A C 1
ATOM 869 O O . PRO A 1 111 ? 5.715 13.585 41.603 1.00 17.96 111 PRO A O 1
ATOM 873 N N . GLU A 1 112 ? 7.747 12.738 41.117 1.00 15.75 112 GLU A N 1
ATOM 874 C CA . GLU A 1 112 ? 8.177 12.740 42.511 1.00 15.81 112 GLU A CA 1
ATOM 875 C C . GLU A 1 112 ? 8.675 14.111 42.944 1.00 15.93 112 GLU A C 1
ATOM 876 O O . GLU A 1 112 ? 8.547 14.466 44.119 1.00 17.54 112 GLU A O 1
ATOM 882 N N . GLY A 1 113 ? 9.270 14.873 42.034 1.00 15.25 113 GLY A N 1
ATOM 883 C CA . GLY A 1 113 ? 9.669 16.232 42.327 1.00 15.34 113 GLY A CA 1
ATOM 884 C C . GLY A 1 113 ? 9.485 17.117 41.109 1.00 13.74 113 GLY A C 1
ATOM 885 O O . GLY A 1 113 ? 9.481 16.648 39.987 1.00 14.87 113 GLY A O 1
ATOM 886 N N . ALA A 1 114 ? 9.346 18.418 41.346 1.00 13.18 114 ALA A N 1
ATOM 887 C CA . ALA A 1 114 ? 9.212 19.386 40.264 1.00 12.47 114 ALA A CA 1
ATOM 888 C C . ALA A 1 114 ? 9.657 20.731 40.792 1.00 13.08 114 ALA A C 1
ATOM 889 O O . ALA A 1 114 ? 9.464 21.036 41.969 1.00 14.86 114 ALA A O 1
ATOM 891 N N . ILE A 1 115 ? 10.274 21.506 39.905 1.00 12.53 115 ILE A N 1
ATOM 892 C CA . ILE A 1 115 ? 10.863 22.792 40.245 1.00 12.84 115 ILE A CA 1
ATOM 893 C C . ILE A 1 115 ? 10.044 23.906 39.621 1.00 12.04 115 ILE A C 1
ATOM 894 O O . ILE A 1 115 ? 9.922 23.974 38.389 1.00 12.44 115 ILE A O 1
ATOM 899 N N . HIS A 1 116 ? 9.530 24.785 40.484 1.00 12.77 116 HIS A N 1
ATOM 900 C CA . HIS A 1 116 ? 8.826 26.004 40.115 1.00 12.13 116 HIS A CA 1
ATOM 901 C C . HIS A 1 116 ? 9.380 27.162 40.925 1.00 12.70 116 HIS A C 1
ATOM 902 O O . HIS A 1 116 ? 10.203 26.980 41.814 1.00 13.71 116 HIS A O 1
ATOM 909 N N . PHE A 1 117 ? 8.920 28.365 40.588 1.00 12.54 117 PHE A N 1
ATOM 910 C CA . PHE A 1 117 ? 9.285 29.593 41.265 1.00 13.17 117 PHE A CA 1
ATOM 911 C C . PHE A 1 117 ? 8.071 30.343 41.778 1.00 14.05 117 PHE A C 1
ATOM 912 O O . PHE A 1 117 ? 8.221 31.310 42.542 1.00 15.39 117 PHE A O 1
ATOM 920 N N . THR A 1 118 ? 6.886 29.966 41.333 1.00 15.24 118 THR A N 1
ATOM 921 C CA . THR A 1 118 ? 5.624 30.574 41.738 1.00 16.16 118 THR A CA 1
ATOM 922 C C . THR A 1 118 ? 4.675 29.423 41.996 1.00 17.49 118 THR A C 1
ATOM 923 O O . THR A 1 118 ? 4.471 28.585 41.110 1.00 19.09 118 THR A O 1
ATOM 927 N N . HIS A 1 119 ? 4.149 29.346 43.193 1.00 18.21 119 HIS A N 1
ATOM 928 C CA . HIS A 1 119 ? 3.213 28.296 43.475 1.00 19.84 119 HIS A CA 1
ATOM 929 C C . HIS A 1 119 ? 1.895 28.595 42.770 1.00 18.46 119 HIS A C 1
ATOM 930 O O . HIS A 1 119 ? 1.378 29.719 42.873 1.00 18.54 119 HIS A O 1
ATOM 937 N N . PRO A 1 120 ? 1.318 27.628 42.060 1.00 18.30 120 PRO A N 1
ATOM 938 C CA . PRO A 1 120 ? 0.067 27.899 41.338 1.00 18.35 120 PRO A CA 1
ATOM 939 C C . PRO A 1 120 ? -1.055 28.389 42.229 1.00 19.56 120 PRO A C 1
ATOM 940 O O . PRO A 1 120 ? -1.915 29.136 41.762 1.00 19.53 120 PRO A O 1
ATOM 944 N N . GLU A 1 121 ? -1.070 28.014 43.504 1.00 20.63 121 GLU A N 1
ATOM 945 C CA . GLU A 1 121 ? -2.124 28.509 44.381 1.00 23.09 121 GLU A CA 1
ATOM 946 C C . GLU A 1 121 ? -2.044 30.021 44.532 1.00 23.28 121 GLU A C 1
ATOM 947 O O . GLU A 1 121 ? -3.058 30.681 44.783 1.00 25.56 121 GLU A O 1
ATOM 953 N N . ASP A 1 122 ? -0.860 30.593 44.360 1.00 22.16 122 ASP A N 1
ATOM 954 C CA . ASP A 1 122 ? -0.714 32.033 44.453 1.00 22.75 122 ASP A CA 1
ATOM 955 C C . ASP A 1 122 ? -1.164 32.767 43.202 1.00 21.81 122 ASP A C 1
ATOM 956 O O . ASP A 1 122 ? -1.190 33.998 43.189 1.00 25.12 122 ASP A O 1
ATOM 961 N N . LEU A 1 123 ? -1.560 32.040 42.169 1.00 19.03 123 LEU A N 1
ATOM 962 C CA . LEU A 1 123 ? -2.165 32.580 40.966 1.00 19.03 123 LEU A CA 1
ATOM 963 C C . LEU A 1 123 ? -3.665 32.406 40.974 1.00 20.27 123 LEU A C 1
ATOM 964 O O . LEU A 1 123 ? -4.321 32.709 39.971 1.00 21.60 123 LEU A O 1
ATOM 969 N N . GLY A 1 124 ? -4.224 31.907 42.070 1.00 19.39 124 GLY A N 1
ATOM 970 C CA . GLY A 1 124 ? -5.648 31.663 42.126 1.00 19.77 124 GLY A CA 1
ATOM 971 C C . GLY A 1 124 ? -6.086 30.356 41.512 1.00 20.15 124 GLY A C 1
ATOM 972 O O . GLY A 1 124 ? -7.286 30.177 41.277 1.00 22.93 124 GLY A O 1
ATOM 973 N N . PHE A 1 125 ? -5.164 29.433 41.260 1.00 18.25 125 PHE A N 1
ATOM 974 C CA . PHE A 1 125 ? -5.525 28.111 40.745 1.00 18.06 125 PHE A CA 1
ATOM 975 C C . PHE A 1 125 ? -5.840 27.182 41.906 1.00 18.67 125 PHE A C 1
ATOM 976 O O . PHE A 1 125 ? -5.193 27.237 42.950 1.00 20.15 125 PHE A O 1
ATOM 984 N N . GLU A 1 126 ? -6.818 26.310 41.710 1.00 18.10 126 GLU A N 1
ATOM 985 C CA . GLU A 1 126 ? -6.975 25.154 42.577 1.00 19.13 126 GLU A CA 1
ATOM 986 C C . GLU A 1 126 ? -5.875 24.150 42.260 1.00 18.36 126 GLU A C 1
ATOM 987 O O . GLU A 1 126 ? -5.446 24.031 41.112 1.00 18.58 126 GLU A O 1
ATOM 993 N N . ILE A 1 127 ? -5.397 23.458 43.292 1.00 18.33 127 ILE A N 1
ATOM 994 C CA A ILE A 1 127 ? -4.441 22.387 43.065 0.56 18.14 127 ILE A CA 1
ATOM 995 C CA B ILE A 1 127 ? -4.377 22.417 43.226 0.44 18.29 127 ILE A CA 1
ATOM 996 C C . ILE A 1 127 ? -5.016 21.095 43.614 1.00 17.76 127 ILE A C 1
ATOM 997 O O . ILE A 1 127 ? -5.724 21.045 44.628 1.00 19.71 127 ILE A O 1
ATOM 1006 N N . THR A 1 128 ? -4.693 20.028 42.904 1.00 16.88 128 THR A N 1
ATOM 1007 C CA . THR A 1 128 ? -5.118 18.704 43.302 1.00 17.02 128 THR A CA 1
ATOM 1008 C C . THR A 1 128 ? -4.127 17.685 42.764 1.00 16.62 128 THR A C 1
ATOM 1009 O O . THR A 1 128 ? -3.370 17.958 41.834 1.00 16.27 128 THR A O 1
ATOM 1013 N N . THR A 1 129 ? -4.146 16.497 43.364 1.00 16.82 129 THR A N 1
ATOM 1014 C CA . THR A 1 129 ? -3.440 15.364 42.800 1.00 16.95 129 THR A CA 1
ATOM 1015 C C . THR A 1 129 ? -4.372 14.400 42.097 1.00 16.93 129 THR A C 1
ATOM 1016 O O . THR A 1 129 ? -3.899 13.396 41.576 1.00 18.18 129 THR A O 1
ATOM 1020 N N . ASP A 1 130 ? -5.667 14.675 42.075 1.00 17.06 130 ASP A N 1
ATOM 1021 C CA . ASP A 1 130 ? -6.654 13.756 41.519 1.00 16.90 130 ASP A CA 1
ATOM 1022 C C . ASP A 1 130 ? -7.122 14.252 40.152 1.00 16.09 130 ASP A C 1
ATOM 1023 O O . ASP A 1 130 ? -7.935 15.168 40.060 1.00 16.78 130 ASP A O 1
ATOM 1028 N N . ASP A 1 131 ? -6.634 13.618 39.088 1.00 15.62 131 ASP A N 1
ATOM 1029 C CA . ASP A 1 131 ? -7.021 14.036 37.742 1.00 14.80 131 ASP A CA 1
ATOM 1030 C C . ASP A 1 131 ? -8.531 13.920 37.539 1.00 15.80 131 ASP A C 1
ATOM 1031 O O . ASP A 1 131 ? -9.119 14.697 36.777 1.00 16.60 131 ASP A O 1
ATOM 1036 N N . ARG A 1 132 ? -9.151 12.903 38.145 1.00 16.19 132 ARG A N 1
ATOM 1037 C CA . ARG A 1 132 ? -10.584 12.683 37.959 1.00 16.93 132 ARG A CA 1
ATOM 1038 C C . ARG A 1 132 ? -11.388 13.852 38.499 1.00 18.11 132 ARG A C 1
ATOM 1039 O O . ARG A 1 132 ? -12.398 14.256 37.910 1.00 19.95 132 ARG A O 1
ATOM 1047 N N . GLU A 1 133 ? -10.962 14.404 39.621 1.00 18.38 133 GLU A N 1
ATOM 1048 C CA . GLU A 1 133 ? -11.670 15.542 40.179 1.00 20.21 133 GLU A CA 1
ATOM 1049 C C . GLU A 1 133 ? -11.363 16.815 39.414 1.00 18.10 133 GLU A C 1
ATOM 1050 O O . GLU A 1 133 ? -12.247 17.661 39.244 1.00 19.84 133 GLU A O 1
ATOM 1056 N N . ALA A 1 134 ? -10.140 16.956 38.913 1.00 16.92 134 ALA A N 1
ATOM 1057 C CA . ALA A 1 134 ? -9.810 18.149 38.148 1.00 15.90 134 ALA A CA 1
ATOM 1058 C C . ALA A 1 134 ? -10.661 18.250 36.893 1.00 16.04 134 ALA A C 1
ATOM 1059 O O . ALA A 1 134 ? -11.120 19.343 36.532 1.00 16.68 134 ALA A O 1
ATOM 1061 N N . VAL A 1 135 ? -10.859 17.128 36.185 1.00 15.60 135 VAL A N 1
ATOM 1062 C CA . VAL A 1 135 ? -11.564 17.214 34.911 1.00 16.40 135 VAL A CA 1
ATOM 1063 C C . VAL A 1 135 ? -13.060 17.350 35.082 1.00 16.51 135 VAL A C 1
ATOM 1064 O O . VAL A 1 135 ? -13.750 17.660 34.108 1.00 16.90 135 VAL A O 1
ATOM 1068 N N . ALA A 1 136 ? -13.589 17.112 36.274 1.00 17.89 136 ALA A N 1
ATOM 1069 C CA . ALA A 1 136 ? -15.031 17.222 36.464 1.00 19.70 136 ALA A CA 1
ATOM 1070 C C . ALA A 1 136 ? -15.498 18.613 36.053 1.00 20.20 136 ALA A C 1
ATOM 1071 O O . ALA A 1 136 ? -14.982 19.620 36.539 1.00 21.04 136 ALA A O 1
ATOM 1073 N N . ASP A 1 137 ? -16.454 18.670 35.136 1.00 20.62 137 ASP A N 1
ATOM 1074 C CA A ASP A 1 137 ? -17.063 19.920 34.688 0.55 20.65 137 ASP A CA 1
ATOM 1075 C CA B ASP A 1 137 ? -17.068 19.914 34.677 0.45 21.10 137 ASP A CA 1
ATOM 1076 C C . ASP A 1 137 ? -16.095 20.807 33.913 1.00 19.69 137 ASP A C 1
ATOM 1077 O O . ASP A 1 137 ? -16.415 21.954 33.634 1.00 20.49 137 ASP A O 1
ATOM 1086 N N . ALA A 1 138 ? -14.910 20.315 33.563 1.00 17.37 138 ALA A N 1
ATOM 1087 C CA . ALA A 1 138 ? -13.956 21.128 32.823 1.00 16.90 138 ALA A CA 1
ATOM 1088 C C . ALA A 1 138 ? -14.329 21.243 31.358 1.00 17.17 138 ALA A C 1
ATOM 1089 O O . ALA A 1 138 ? -14.712 20.269 30.710 1.00 18.44 138 ALA A O 1
ATOM 1091 N N . ASP A 1 139 ? -14.214 22.456 30.836 1.00 16.80 139 ASP A N 1
ATOM 1092 C CA . ASP A 1 139 ? -14.496 22.719 29.432 1.00 16.56 139 ASP A CA 1
ATOM 1093 C C . ASP A 1 139 ? -13.264 22.593 28.560 1.00 15.53 139 ASP A C 1
ATOM 1094 O O . ASP A 1 139 ? -13.387 22.412 27.351 1.00 17.00 139 ASP A O 1
ATOM 1099 N N . PHE A 1 140 ? -12.092 22.696 29.156 1.00 15.40 140 PHE A N 1
ATOM 1100 C CA . PHE A 1 140 ? -10.820 22.704 28.451 1.00 15.06 140 PHE A CA 1
ATOM 1101 C C . PHE A 1 140 ? -9.904 21.907 29.362 1.00 14.41 140 PHE A C 1
ATOM 1102 O O . PHE A 1 140 ? -9.673 22.307 30.503 1.00 15.63 140 PHE A O 1
ATOM 1110 N N . ILE A 1 141 ? -9.456 20.753 28.889 1.00 14.10 141 ILE A N 1
ATOM 1111 C CA . ILE A 1 141 ? -8.522 19.896 29.614 1.00 13.55 141 ILE A CA 1
ATOM 1112 C C . ILE A 1 141 ? -7.208 19.986 28.865 1.00 13.11 141 ILE A C 1
ATOM 1113 O O . ILE A 1 141 ? -7.099 19.523 27.726 1.00 14.31 141 ILE A O 1
ATOM 1118 N N . MET A 1 142 ? -6.232 20.639 29.491 1.00 12.59 142 MET A N 1
ATOM 1119 C CA . MET A 1 142 ? -4.916 20.862 28.899 1.00 12.64 142 MET A CA 1
ATOM 1120 C C . MET A 1 142 ? -3.973 19.826 29.481 1.00 12.95 142 MET A C 1
ATOM 1121 O O . MET A 1 142 ? -3.536 19.965 30.621 1.00 13.49 142 MET A O 1
ATOM 1126 N N . THR A 1 143 ? -3.676 18.775 28.722 1.00 12.39 143 THR A N 1
ATOM 1127 C CA . THR A 1 143 ? -2.791 17.746 29.233 1.00 12.45 143 THR A CA 1
ATOM 1128 C C . THR A 1 143 ? -1.349 18.035 28.859 1.00 12.62 143 THR A C 1
ATOM 1129 O O . THR A 1 143 ? -1.050 18.619 27.813 1.00 13.37 143 THR A O 1
ATOM 1133 N N . TRP A 1 144 ? -0.465 17.650 29.745 1.00 12.79 144 TRP A N 1
ATOM 1134 C CA . TRP A 1 144 ? 0.952 17.988 29.623 1.00 12.62 144 TRP A CA 1
ATOM 1135 C C . TRP A 1 144 ? 1.758 16.791 30.120 1.00 12.90 144 TRP A C 1
ATOM 1136 O O . TRP A 1 144 ? 2.428 16.842 31.138 1.00 14.36 144 TRP A O 1
ATOM 1147 N N . PHE A 1 145 ? 1.671 15.712 29.376 1.00 12.68 145 PHE A N 1
ATOM 1148 C CA . PHE A 1 145 ? 2.148 14.435 29.851 1.00 12.84 145 PHE A CA 1
ATOM 1149 C C . PHE A 1 145 ? 3.455 14.027 29.167 1.00 13.82 145 PHE A C 1
ATOM 1150 O O . PHE A 1 145 ? 3.745 14.460 28.051 1.00 14.35 145 PHE A O 1
ATOM 1158 N N A PRO A 1 146 ? 4.234 13.281 29.897 0.55 16.68 146 PRO A N 1
ATOM 1159 N N B PRO A 1 146 ? 4.225 13.060 29.733 0.45 16.51 146 PRO A N 1
ATOM 1160 C CA A PRO A 1 146 ? 5.294 12.495 29.315 0.55 18.22 146 PRO A CA 1
ATOM 1161 C CA B PRO A 1 146 ? 5.658 12.889 29.353 0.45 19.84 146 PRO A CA 1
ATOM 1162 C C A PRO A 1 146 ? 4.872 11.713 28.101 0.55 16.42 146 PRO A C 1
ATOM 1163 C C B PRO A 1 146 ? 6.194 12.149 28.085 0.45 21.06 146 PRO A C 1
ATOM 1164 O O A PRO A 1 146 ? 3.779 11.748 27.529 0.55 15.36 146 PRO A O 1
ATOM 1165 O O B PRO A 1 146 ? 7.137 12.660 27.478 0.45 20.76 146 PRO A O 1
ATOM 1172 N N . LYS A 1 147 ? 5.818 10.911 27.762 1.00 21.09 147 LYS A N 1
ATOM 1173 C CA . LYS A 1 147 ? 5.925 10.354 26.431 1.00 21.31 147 LYS A CA 1
ATOM 1174 C C . LYS A 1 147 ? 4.665 9.556 26.143 1.00 18.93 147 LYS A C 1
ATOM 1175 O O . LYS A 1 147 ? 4.011 8.999 27.033 1.00 20.07 147 LYS A O 1
ATOM 1181 N N . GLY A 1 148 ? 4.339 9.545 24.881 1.00 18.54 148 GLY A N 1
ATOM 1182 C CA . GLY A 1 148 ? 3.032 9.144 24.452 1.00 17.50 148 GLY A CA 1
ATOM 1183 C C . GLY A 1 148 ? 2.617 7.770 24.919 1.00 15.64 148 GLY A C 1
ATOM 1184 O O . GLY A 1 148 ? 1.437 7.549 25.176 1.00 15.83 148 GLY A O 1
ATOM 1185 N N . ASP A 1 149 ? 3.556 6.806 24.964 1.00 15.85 149 ASP A N 1
ATOM 1186 C CA . ASP A 1 149 ? 3.143 5.444 25.302 1.00 15.77 149 ASP A CA 1
ATOM 1187 C C . ASP A 1 149 ? 2.743 5.284 26.770 1.00 16.68 149 ASP A C 1
ATOM 1188 O O . ASP A 1 149 ? 2.162 4.262 27.128 1.00 19.69 149 ASP A O 1
ATOM 1193 N N . MET A 1 150 ? 2.957 6.290 27.602 1.00 15.95 150 MET A N 1
ATOM 1194 C CA . MET A 1 150 ? 2.478 6.314 28.973 1.00 17.46 150 MET A CA 1
ATOM 1195 C C . MET A 1 150 ? 1.103 6.974 29.092 1.00 16.26 150 MET A C 1
ATOM 1196 O O . MET A 1 150 ? 0.461 6.903 30.150 1.00 17.96 150 MET A O 1
ATOM 1201 N N . GLN A 1 151 ? 0.636 7.621 28.048 1.00 13.28 151 GLN A N 1
ATOM 1202 C CA . GLN A 1 151 ? -0.567 8.440 28.173 1.00 12.65 151 GLN A CA 1
ATOM 1203 C C . GLN A 1 151 ? -1.862 7.654 28.263 1.00 13.47 151 GLN A C 1
ATOM 1204 O O . GLN A 1 151 ? -2.752 8.074 29.005 1.00 14.55 151 GLN A O 1
ATOM 1210 N N . PRO A 1 152 ? -2.032 6.544 27.544 1.00 13.97 152 PRO A N 1
ATOM 1211 C CA . PRO A 1 152 ? -3.285 5.804 27.716 1.00 14.87 152 PRO A CA 1
ATOM 1212 C C . PRO A 1 152 ? -3.548 5.419 29.161 1.00 14.60 152 PRO A C 1
ATOM 1213 O O . PRO A 1 152 ? -4.660 5.582 29.648 1.00 14.81 152 PRO A O 1
ATOM 1217 N N . ASP A 1 153 ? -2.551 4.911 29.874 1.00 14.19 153 ASP A N 1
ATOM 1218 C CA . ASP A 1 153 ? -2.802 4.485 31.244 1.00 14.61 153 ASP A CA 1
ATOM 1219 C C . ASP A 1 153 ? -3.182 5.664 32.130 1.00 14.95 153 ASP A C 1
ATOM 1220 O O . ASP A 1 153 ? -3.997 5.516 33.047 1.00 16.83 153 ASP A O 1
ATOM 1225 N N . ILE A 1 154 ? -2.576 6.837 31.894 1.00 13.81 154 ILE A N 1
ATOM 1226 C CA . ILE A 1 154 ? -2.935 8.027 32.662 1.00 13.28 154 ILE A CA 1
ATOM 1227 C C . ILE A 1 154 ? -4.359 8.451 32.341 1.00 13.11 154 ILE A C 1
ATOM 1228 O O . ILE A 1 154 ? -5.181 8.704 33.224 1.00 13.97 154 ILE A O 1
ATOM 1233 N N . ILE A 1 155 ? -4.667 8.548 31.056 1.00 13.02 155 ILE A N 1
ATOM 1234 C CA . ILE A 1 155 ? -5.925 9.132 30.622 1.00 13.64 155 ILE A CA 1
ATOM 1235 C C . ILE A 1 155 ? -7.096 8.220 30.950 1.00 13.75 155 ILE A C 1
ATOM 1236 O O . ILE A 1 155 ? -8.179 8.688 31.300 1.00 14.05 155 ILE A O 1
ATOM 1241 N N . ASN A 1 156 ? -6.910 6.907 30.830 1.00 14.35 156 ASN A N 1
ATOM 1242 C CA . ASN A 1 156 ? -8.027 6.000 31.028 1.00 15.57 156 ASN A CA 1
ATOM 1243 C C . ASN A 1 156 ? -8.550 6.032 32.442 1.00 16.47 156 ASN A C 1
ATOM 1244 O O . ASN A 1 156 ? -9.677 5.591 32.670 1.00 17.96 156 ASN A O 1
ATOM 1249 N N . LYS A 1 157 ? -7.792 6.582 33.393 1.00 15.88 157 LYS A N 1
ATOM 1250 C CA A LYS A 1 157 ? -8.323 6.735 34.738 0.49 16.43 157 LYS A CA 1
ATOM 1251 C CA B LYS A 1 157 ? -8.310 6.753 34.743 0.51 16.54 157 LYS A CA 1
ATOM 1252 C C . LYS A 1 157 ? -9.402 7.804 34.802 1.00 16.45 157 LYS A C 1
ATOM 1253 O O . LYS A 1 157 ? -10.299 7.709 35.635 1.00 18.05 157 LYS A O 1
ATOM 1264 N N . PHE A 1 158 ? -9.350 8.815 33.935 1.00 15.27 158 PHE A N 1
ATOM 1265 C CA . PHE A 1 158 ? -10.315 9.908 34.015 1.00 15.51 158 PHE A CA 1
ATOM 1266 C C . PHE A 1 158 ? -11.162 10.096 32.775 1.00 16.92 158 PHE A C 1
ATOM 1267 O O . PHE A 1 158 ? -12.017 10.982 32.767 1.00 16.93 158 PHE A O 1
ATOM 1275 N N . ILE A 1 159 ? -10.968 9.294 31.737 1.00 17.62 159 ILE A N 1
ATOM 1276 C CA . ILE A 1 159 ? -11.636 9.592 30.474 1.00 18.46 159 ILE A CA 1
ATOM 1277 C C . ILE A 1 159 ? -13.152 9.604 30.643 1.00 19.50 159 ILE A C 1
ATOM 1278 O O . ILE A 1 159 ? -13.852 10.432 30.043 1.00 20.26 159 ILE A O 1
ATOM 1283 N N . ASP A 1 160 ? -13.683 8.714 31.469 1.00 18.10 160 ASP A N 1
ATOM 1284 C CA . ASP A 1 160 ? -15.132 8.629 31.623 1.00 19.29 160 ASP A CA 1
ATOM 1285 C C . ASP A 1 160 ? -15.691 9.724 32.527 1.00 18.62 160 ASP A C 1
ATOM 1286 O O . ASP A 1 160 ? -16.904 9.790 32.720 1.00 19.40 160 ASP A O 1
ATOM 1291 N N . ASP A 1 161 ? -14.831 10.574 33.094 1.00 17.24 161 ASP A N 1
ATOM 1292 C CA . ASP A 1 161 ? -15.251 11.696 33.918 1.00 17.06 161 ASP A CA 1
ATOM 1293 C C . ASP A 1 161 ? -15.290 13.002 33.148 1.00 16.89 161 ASP A C 1
ATOM 1294 O O . ASP A 1 161 ? -15.674 14.031 33.711 1.00 18.08 161 ASP A O 1
ATOM 1299 N N . ILE A 1 162 ? -14.893 12.994 31.888 1.00 17.40 162 ILE A N 1
ATOM 1300 C CA . ILE A 1 162 ? -14.803 14.220 31.112 1.00 16.33 162 ILE A CA 1
ATOM 1301 C C . ILE A 1 162 ? -16.194 14.659 30.691 1.00 17.39 162 ILE A C 1
ATOM 1302 O O . ILE A 1 162 ? -17.038 13.842 30.331 1.00 19.12 162 ILE A O 1
ATOM 1307 N N . LYS A 1 163 ? -16.407 15.955 30.705 1.00 17.80 163 LYS A N 1
ATOM 1308 C CA . LYS A 1 163 ? -17.660 16.541 30.268 1.00 19.48 163 LYS A CA 1
ATOM 1309 C C . LYS A 1 163 ? -17.847 16.349 28.763 1.00 19.62 163 LYS A C 1
ATOM 1310 O O . LYS A 1 163 ? -16.944 16.677 27.985 1.00 18.95 163 LYS A O 1
ATOM 1316 N N . PRO A 1 164 ? -19.000 15.865 28.306 1.00 19.99 164 PRO A N 1
ATOM 1317 C CA . PRO A 1 164 ? -19.220 15.773 26.855 1.00 21.23 164 PRO A CA 1
ATOM 1318 C C . PRO A 1 164 ? -18.968 17.106 26.163 1.00 21.05 164 PRO A C 1
ATOM 1319 O O . PRO A 1 164 ? -19.377 18.161 26.644 1.00 22.61 164 PRO A O 1
ATOM 1323 N N . GLY A 1 165 ? -18.252 17.047 25.030 1.00 20.37 165 GLY A N 1
ATOM 1324 C CA . GLY A 1 165 ? -17.911 18.211 24.241 1.00 20.33 165 GLY A CA 1
ATOM 1325 C C . GLY A 1 165 ? -16.666 18.934 24.681 1.00 19.25 165 GLY A C 1
ATOM 1326 O O . GLY A 1 165 ? -16.254 19.888 24.009 1.00 20.07 165 GLY A O 1
ATOM 1327 N N . ALA A 1 166 ? -16.074 18.553 25.805 1.00 17.28 166 ALA A N 1
ATOM 1328 C CA . ALA A 1 166 ? -14.885 19.236 26.292 1.00 17.21 166 ALA A CA 1
ATOM 1329 C C . ALA A 1 166 ? -13.799 19.266 25.224 1.00 17.12 166 ALA A C 1
ATOM 1330 O O . ALA A 1 166 ? -13.667 18.354 24.402 1.00 18.68 166 ALA A O 1
ATOM 1332 N N . ILE A 1 167 ? -13.006 20.323 25.265 1.00 15.73 167 ILE A N 1
ATOM 1333 C CA . ILE A 1 167 ? -11.802 20.438 24.457 1.00 15.59 167 ILE A CA 1
ATOM 1334 C C . ILE A 1 167 ? -10.666 19.812 25.241 1.00 15.41 167 ILE A C 1
ATOM 1335 O O . ILE A 1 167 ? -10.480 20.128 26.416 1.00 16.18 167 ILE A O 1
ATOM 1340 N N . VAL A 1 168 ? -9.958 18.880 24.617 1.00 14.15 168 VAL A N 1
ATOM 1341 C CA . VAL A 1 168 ? -8.865 18.172 25.266 1.00 13.76 168 VAL A CA 1
ATOM 1342 C C . VAL A 1 168 ? -7.627 18.303 24.400 1.00 13.04 168 VAL A C 1
ATOM 1343 O O . VAL A 1 168 ? -7.666 17.981 23.215 1.00 14.02 168 VAL A O 1
ATOM 1347 N N . THR A 1 169 ? -6.539 18.801 24.982 1.00 12.25 169 THR A N 1
ATOM 1348 C CA . THR A 1 169 ? -5.328 19.053 24.229 1.00 13.19 169 THR A CA 1
ATOM 1349 C C . THR A 1 169 ? -4.200 18.160 24.717 1.00 13.52 169 THR A C 1
ATOM 1350 O O . THR A 1 169 ? -4.119 17.823 25.899 1.00 12.92 169 THR A O 1
ATOM 1354 N N . HIS A 1 170 ? -3.299 17.829 23.797 1.00 13.54 170 HIS A N 1
ATOM 1355 C CA . HIS A 1 170 ? -2.189 16.920 24.057 1.00 14.17 170 HIS A CA 1
ATOM 1356 C C . HIS A 1 170 ? -0.843 17.618 23.937 1.00 15.20 170 HIS A C 1
ATOM 1357 O O . HIS A 1 170 ? -0.665 18.543 23.149 1.00 15.53 170 HIS A O 1
ATOM 1364 N N . ALA A 1 171 ? 0.121 17.112 24.700 1.00 14.15 171 ALA A N 1
ATOM 1365 C CA . ALA A 1 171 ? 1.509 17.533 24.610 1.00 14.29 171 ALA A CA 1
ATOM 1366 C C . ALA A 1 171 ? 2.162 17.011 23.324 1.00 13.26 171 ALA A C 1
ATOM 1367 O O . ALA A 1 171 ? 1.687 16.082 22.674 1.00 13.78 171 ALA A O 1
ATOM 1369 N N . CYS A 1 172 ? 3.291 17.603 22.972 1.00 13.99 172 CYS A N 1
ATOM 1370 C CA . CYS A 1 172 ? 3.993 17.210 21.752 1.00 13.64 172 CYS A CA 1
ATOM 1371 C C . CYS A 1 172 ? 4.662 15.858 21.869 1.00 14.47 172 CYS A C 1
ATOM 1372 O O . CYS A 1 172 ? 5.240 15.380 20.892 1.00 15.55 172 CYS A O 1
ATOM 1375 N N . THR A 1 173 ? 4.619 15.261 23.033 1.00 14.50 173 THR A N 1
ATOM 1376 C CA . THR A 1 173 ? 5.155 13.944 23.298 1.00 15.08 173 THR A CA 1
ATOM 1377 C C . THR A 1 173 ? 4.301 12.845 22.687 1.00 15.07 173 THR A C 1
ATOM 1378 O O . THR A 1 173 ? 4.685 11.674 22.779 1.00 16.05 173 THR A O 1
ATOM 1382 N N . ILE A 1 174 ? 3.178 13.182 22.048 1.00 14.14 174 ILE A N 1
ATOM 1383 C CA . ILE A 1 174 ? 2.345 12.187 21.399 1.00 13.80 174 ILE A CA 1
ATOM 1384 C C . ILE A 1 174 ? 1.797 12.826 20.133 1.00 14.63 174 ILE A C 1
ATOM 1385 O O . ILE A 1 174 ? 1.431 13.999 20.161 1.00 15.20 174 ILE A O 1
ATOM 1390 N N . PRO A 1 175 ? 1.698 12.100 19.034 1.00 15.76 175 PRO A N 1
ATOM 1391 C CA . PRO A 1 175 ? 1.018 12.634 17.857 1.00 16.40 175 PRO A CA 1
ATOM 1392 C C . PRO A 1 175 ? -0.473 12.737 18.112 1.00 15.29 175 PRO A C 1
ATOM 1393 O O . PRO A 1 175 ? -1.062 11.912 18.814 1.00 15.60 175 PRO A O 1
ATOM 1397 N N . THR A 1 176 ? -1.099 13.726 17.481 1.00 15.24 176 THR A N 1
ATOM 1398 C CA . THR A 1 176 ? -2.540 13.887 17.648 1.00 15.30 176 THR A CA 1
ATOM 1399 C C . THR A 1 176 ? -3.291 12.620 17.296 1.00 16.61 176 THR A C 1
ATOM 1400 O O . THR A 1 176 ? -4.232 12.243 17.997 1.00 16.33 176 THR A O 1
ATOM 1404 N N . THR A 1 177 ? -2.896 11.948 16.225 1.00 18.12 177 THR A N 1
ATOM 1405 C CA A THR A 1 177 ? -3.572 10.723 15.799 0.55 20.51 177 THR A CA 1
ATOM 1406 C CA B THR A 1 177 ? -3.636 10.758 15.827 0.45 20.17 177 THR A CA 1
ATOM 1407 C C . THR A 1 177 ? -3.630 9.709 16.932 1.00 19.88 177 THR A C 1
ATOM 1408 O O . THR A 1 177 ? -4.664 9.080 17.192 1.00 21.18 177 THR A O 1
ATOM 1415 N N . LYS A 1 178 ? -2.494 9.513 17.604 1.00 17.80 178 LYS A N 1
ATOM 1416 C CA . LYS A 1 178 ? -2.430 8.506 18.650 1.00 18.47 178 LYS A CA 1
ATOM 1417 C C . LYS A 1 178 ? -3.181 8.964 19.885 1.00 16.85 178 LYS A C 1
ATOM 1418 O O . LYS A 1 178 ? -3.841 8.156 20.543 1.00 18.03 178 LYS A O 1
ATOM 1424 N N . PHE A 1 179 ? -3.084 10.250 20.229 1.00 15.31 179 PHE A N 1
ATOM 1425 C CA . PHE A 1 179 ? -3.862 10.771 21.347 1.00 14.24 179 PHE A CA 1
ATOM 1426 C C . PHE A 1 179 ? -5.356 10.598 21.077 1.00 14.54 179 PHE A C 1
ATOM 1427 O O . PHE A 1 179 ? -6.106 10.122 21.938 1.00 15.38 179 PHE A O 1
ATOM 1435 N N . TYR A 1 180 ? -5.799 10.946 19.867 1.00 16.12 180 TYR A N 1
ATOM 1436 C CA . TYR A 1 180 ? -7.206 10.801 19.526 1.00 16.74 180 TYR A CA 1
ATOM 1437 C C . TYR A 1 180 ? -7.679 9.374 19.702 1.00 17.96 180 TYR A C 1
ATOM 1438 O O . TYR A 1 180 ? -8.797 9.148 20.167 1.00 17.97 180 TYR A O 1
ATOM 1447 N N . LYS A 1 181 ? -6.849 8.402 19.319 1.00 17.90 181 LYS A N 1
ATOM 1448 C CA . LYS A 1 181 ? -7.254 7.006 19.421 1.00 20.65 181 LYS A CA 1
ATOM 1449 C C . LYS A 1 181 ? -7.574 6.611 20.851 1.00 18.25 181 LYS A C 1
ATOM 1450 O O . LYS A 1 181 ? -8.363 5.691 21.068 1.00 19.78 181 LYS A O 1
ATOM 1456 N N . ILE A 1 182 ? -6.969 7.276 21.832 1.00 16.72 182 ILE A N 1
ATOM 1457 C CA . ILE A 1 182 ? -7.294 6.999 23.226 1.00 16.33 182 ILE A CA 1
ATOM 1458 C C . ILE A 1 182 ? -8.756 7.303 23.487 1.00 17.56 182 ILE A C 1
ATOM 1459 O O . ILE A 1 182 ? -9.420 6.620 24.261 1.00 20.06 182 ILE A O 1
ATOM 1464 N N . PHE A 1 183 ? -9.267 8.364 22.867 1.00 17.27 183 PHE A N 1
ATOM 1465 C CA . PHE A 1 183 ? -10.601 8.868 23.149 1.00 20.37 183 PHE A CA 1
ATOM 1466 C C . PHE A 1 183 ? -11.648 8.343 22.190 1.00 23.43 183 PHE A C 1
ATOM 1467 O O . PHE A 1 183 ? -12.841 8.412 22.498 1.00 26.50 183 PHE A O 1
ATOM 1475 N N . GLU A 1 184 ? -11.234 7.851 21.035 1.00 23.21 184 GLU A N 1
ATOM 1476 C CA . GLU A 1 184 ? -12.190 7.500 20.006 1.00 26.52 184 GLU A CA 1
ATOM 1477 C C . GLU A 1 184 ? -13.102 6.398 20.509 1.00 32.02 184 GLU A C 1
ATOM 1478 O O . GLU A 1 184 ? -12.642 5.353 20.971 1.00 31.33 184 GLU A O 1
ATOM 1484 N N . GLN A 1 185 ? -14.397 6.641 20.427 1.00 38.74 185 GLN A N 1
ATOM 1485 C CA . GLN A 1 185 ? -15.403 5.644 20.756 1.00 44.85 185 GLN A CA 1
ATOM 1486 C C . GLN A 1 185 ? -16.070 5.255 19.449 1.00 43.36 185 GLN A C 1
ATOM 1487 O O . GLN A 1 185 ? -16.657 6.105 18.772 1.00 45.32 185 GLN A O 1
ATOM 1493 N N . LYS A 1 186 ? -15.945 3.993 19.076 1.00 39.12 186 LYS A N 1
ATOM 1494 C CA . LYS A 1 186 ? -16.482 3.588 17.789 1.00 37.16 186 LYS A CA 1
ATOM 1495 C C . LYS A 1 186 ? -17.820 2.882 17.974 1.00 33.21 186 LYS A C 1
ATOM 1496 O O . LYS A 1 186 ? -18.886 3.511 17.965 1.00 35.23 186 LYS A O 1
ATOM 1502 N N . HIS A 1 187 ? -17.765 1.593 18.209 1.00 23.26 187 HIS A N 1
ATOM 1503 C CA . HIS A 1 187 ? -18.933 0.727 18.134 1.00 18.59 187 HIS A CA 1
ATOM 1504 C C . HIS A 1 187 ? -19.661 0.690 19.463 1.00 19.04 187 HIS A C 1
ATOM 1505 O O . HIS A 1 187 ? -19.107 1.002 20.511 1.00 22.50 187 HIS A O 1
ATOM 1512 N N . GLY A 1 188 ? -20.922 0.308 19.410 1.00 17.76 188 GLY A N 1
ATOM 1513 C CA . GLY A 1 188 ? -21.699 0.270 20.627 1.00 17.99 188 GLY A CA 1
ATOM 1514 C C . GLY A 1 188 ? -22.977 -0.505 20.451 1.00 15.93 188 GLY A C 1
ATOM 1515 O O . GLY A 1 188 ? -23.431 -0.751 19.335 1.00 16.87 188 GLY A O 1
ATOM 1516 N N . ASP A 1 189 ? -23.580 -0.824 21.577 1.00 14.78 189 ASP A N 1
ATOM 1517 C CA . ASP A 1 189 ? -24.743 -1.672 21.621 1.00 15.04 189 ASP A CA 1
ATOM 1518 C C . ASP A 1 189 ? -26.017 -0.921 21.914 1.00 16.11 189 ASP A C 1
ATOM 1519 O O . ASP A 1 189 ? -27.090 -1.497 21.776 1.00 17.18 189 ASP A O 1
ATOM 1524 N N . LEU A 1 190 ? -25.924 0.321 22.351 1.00 16.56 190 LEU A N 1
ATOM 1525 C CA . LEU A 1 190 ? -27.078 1.137 22.683 1.00 18.56 190 LEU A CA 1
ATOM 1526 C C . LEU A 1 190 ? -26.933 2.417 21.895 1.00 20.08 190 LEU A C 1
ATOM 1527 O O . LEU A 1 190 ? -25.905 3.103 21.990 1.00 18.88 190 LEU A O 1
ATOM 1532 N N . VAL A 1 191 ? -27.958 2.727 21.120 1.00 19.73 191 VAL A N 1
ATOM 1533 C CA . VAL A 1 191 ? -27.946 3.893 20.260 1.00 21.18 191 VAL A CA 1
ATOM 1534 C C . VAL A 1 191 ? -28.336 5.098 21.093 1.00 22.58 191 VAL A C 1
ATOM 1535 O O . VAL A 1 191 ? -29.514 5.474 21.187 1.00 23.93 191 VAL A O 1
ATOM 1539 N N . THR A 1 192 ? -27.330 5.698 21.692 1.00 22.31 192 THR A N 1
ATOM 1540 C CA . THR A 1 192 ? -27.437 6.949 22.408 1.00 25.36 192 THR A CA 1
ATOM 1541 C C . THR A 1 192 ? -26.424 7.896 21.783 1.00 26.19 192 THR A C 1
ATOM 1542 O O . THR A 1 192 ? -25.444 7.463 21.177 1.00 27.60 192 THR A O 1
ATOM 1546 N N . LYS A 1 193 ? -26.659 9.189 21.930 1.00 25.24 193 LYS A N 1
ATOM 1547 C CA . LYS A 1 193 ? -25.764 10.175 21.335 1.00 26.43 193 LYS A CA 1
ATOM 1548 C C . LYS A 1 193 ? -24.360 10.032 21.925 1.00 26.17 193 LYS A C 1
ATOM 1549 O O . LYS A 1 193 ? -24.202 10.083 23.157 1.00 25.05 193 LYS A O 1
ATOM 1555 N N . PRO A 1 194 ? -23.321 9.875 21.104 1.00 27.35 194 PRO A N 1
ATOM 1556 C CA . PRO A 1 194 ? -21.976 9.701 21.667 1.00 27.72 194 PRO A CA 1
ATOM 1557 C C . PRO A 1 194 ? -21.528 10.944 22.413 1.00 28.46 194 PRO A C 1
ATOM 1558 O O . PRO A 1 194 ? -21.913 12.071 22.088 1.00 27.65 194 PRO A O 1
ATOM 1562 N N . GLU A 1 195 ? -20.712 10.718 23.437 1.00 29.37 195 GLU A N 1
ATOM 1563 C CA . GLU A 1 195 ? -20.128 11.807 24.210 1.00 32.48 195 GLU A CA 1
ATOM 1564 C C . GLU A 1 195 ? -18.846 12.231 23.504 1.00 32.69 195 GLU A C 1
ATOM 1565 O O . GLU A 1 195 ? -17.721 11.943 23.922 1.00 34.98 195 GLU A O 1
ATOM 1571 N N . THR A 1 196 ? -19.048 12.937 22.399 1.00 31.48 196 THR A N 1
ATOM 1572 C CA . THR A 1 196 ? -17.943 13.333 21.546 1.00 30.55 196 THR A CA 1
ATOM 1573 C C . THR A 1 196 ? -17.104 14.378 22.254 1.00 28.47 196 THR A C 1
ATOM 1574 O O . THR A 1 196 ? -17.632 15.329 22.837 1.00 27.98 196 THR A O 1
ATOM 1578 N N . LEU A 1 197 ? -15.796 14.175 22.227 1.00 25.53 197 LEU A N 1
ATOM 1579 C CA . LEU A 1 197 ? -14.833 15.123 22.748 1.00 22.71 197 LEU A CA 1
ATOM 1580 C C . LEU A 1 197 ? -14.141 15.792 21.569 1.00 21.51 197 LEU A C 1
ATOM 1581 O O . LEU A 1 197 ? -14.167 15.306 20.432 1.00 25.03 197 LEU A O 1
ATOM 1586 N N . ASN A 1 198 ? -13.580 16.939 21.835 1.00 19.46 198 ASN A N 1
ATOM 1587 C CA . ASN A 1 198 ? -12.919 17.744 20.825 1.00 17.75 198 ASN A CA 1
ATOM 1588 C C . ASN A 1 198 ? -11.421 17.720 21.096 1.00 17.11 198 ASN A C 1
ATOM 1589 O O . ASN A 1 198 ? -10.902 18.493 21.918 1.00 18.60 198 ASN A O 1
ATOM 1594 N N . VAL A 1 199 ? -10.730 16.856 20.380 1.00 15.08 199 VAL A N 1
ATOM 1595 C CA . VAL A 1 199 ? -9.314 16.614 20.596 1.00 14.10 199 VAL A CA 1
ATOM 1596 C C . VAL A 1 199 ? -8.516 17.537 19.690 1.00 13.56 199 VAL A C 1
ATOM 1597 O O . VAL A 1 199 ? -8.746 17.585 18.481 1.00 15.03 199 VAL A O 1
ATOM 1601 N N . THR A 1 200 ? -7.561 18.245 20.268 1.00 13.13 200 THR A N 1
ATOM 1602 C CA . THR A 1 200 ? -6.740 19.202 19.528 1.00 13.50 200 THR A CA 1
ATOM 1603 C C . THR A 1 200 ? -5.452 19.420 20.323 1.00 12.95 200 THR A C 1
ATOM 1604 O O . THR A 1 200 ? -5.065 18.580 21.143 1.00 13.08 200 THR A O 1
ATOM 1608 N N . SER A 1 201 ? -4.771 20.526 20.062 1.00 13.56 201 SER A N 1
ATOM 1609 C CA . SER A 1 201 ? -3.548 20.869 20.757 1.00 13.24 201 SER A CA 1
ATOM 1610 C C . SER A 1 201 ? -3.595 22.336 21.142 1.00 13.04 201 SER A C 1
ATOM 1611 O O . SER A 1 201 ? -4.359 23.127 20.586 1.00 13.60 201 SER A O 1
ATOM 1614 N N . TYR A 1 202 ? -2.753 22.692 22.104 1.00 13.56 202 TYR A N 1
ATOM 1615 C CA . TYR A 1 202 ? -2.541 24.082 22.508 1.00 13.09 202 TYR A CA 1
ATOM 1616 C C . TYR A 1 202 ? -1.066 24.174 22.840 1.00 13.52 202 TYR A C 1
ATOM 1617 O O . TYR A 1 202 ? -0.658 24.329 23.986 1.00 14.13 202 TYR A O 1
ATOM 1626 N N . HIS A 1 203 ? -0.252 24.015 21.810 1.00 12.85 203 HIS A N 1
ATOM 1627 C CA . HIS A 1 203 ? 1.135 23.697 22.029 1.00 13.56 203 HIS A CA 1
ATOM 1628 C C . HIS A 1 203 ? 2.021 24.878 21.692 1.00 12.97 203 HIS A C 1
ATOM 1629 O O . HIS A 1 203 ? 2.005 25.348 20.550 1.00 13.65 203 HIS A O 1
ATOM 1636 N N . PRO A 1 204 ? 2.834 25.335 22.617 1.00 13.83 204 PRO A N 1
ATOM 1637 C CA . PRO A 1 204 ? 3.701 26.477 22.352 1.00 14.44 204 PRO A CA 1
ATOM 1638 C C . PRO A 1 204 ? 4.945 26.026 21.621 1.00 16.14 204 PRO A C 1
ATOM 1639 O O . PRO A 1 204 ? 5.461 24.932 21.843 1.00 18.72 204 PRO A O 1
ATOM 1643 N N . GLY A 1 205 ? 5.487 26.913 20.817 1.00 17.28 205 GLY A N 1
ATOM 1644 C CA . GLY A 1 205 ? 6.857 26.726 20.386 1.00 18.77 205 GLY A CA 1
ATOM 1645 C C . GLY A 1 205 ? 7.821 27.057 21.512 1.00 18.79 205 GLY A C 1
ATOM 1646 O O . GLY A 1 205 ? 7.502 27.796 22.437 1.00 18.39 205 GLY A O 1
ATOM 1647 N N . ALA A 1 206 ? 9.043 26.524 21.432 1.00 18.46 206 ALA A N 1
ATOM 1648 C CA . ALA A 1 206 ? 10.042 26.732 22.479 1.00 17.86 206 ALA A CA 1
ATOM 1649 C C . ALA A 1 206 ? 9.398 26.385 23.819 1.00 17.41 206 ALA A C 1
ATOM 1650 O O . ALA A 1 206 ? 8.787 25.319 23.937 1.00 19.14 206 ALA A O 1
ATOM 1652 N N . VAL A 1 207 ? 9.556 27.203 24.837 1.00 14.78 207 VAL A N 1
ATOM 1653 C CA . VAL A 1 207 ? 8.862 27.028 26.099 1.00 13.67 207 VAL A CA 1
ATOM 1654 C C . VAL A 1 207 ? 7.989 28.261 26.289 1.00 13.26 207 VAL A C 1
ATOM 1655 O O . VAL A 1 207 ? 8.377 29.377 25.905 1.00 13.44 207 VAL A O 1
ATOM 1659 N N . PRO A 1 208 ? 6.822 28.112 26.902 1.00 13.46 208 PRO A N 1
ATOM 1660 C CA . PRO A 1 208 ? 5.846 29.209 26.857 1.00 14.02 208 PRO A CA 1
ATOM 1661 C C . PRO A 1 208 ? 6.218 30.371 27.724 1.00 13.68 208 PRO A C 1
ATOM 1662 O O . PRO A 1 208 ? 5.770 31.483 27.465 1.00 13.96 208 PRO A O 1
ATOM 1666 N N . GLU A 1 209 ? 7.063 30.176 28.730 1.00 12.76 209 GLU A N 1
ATOM 1667 C CA . GLU A 1 209 ? 7.499 31.317 29.504 1.00 12.89 209 GLU A CA 1
ATOM 1668 C C . GLU A 1 209 ? 8.454 32.183 28.714 1.00 12.92 209 GLU A C 1
ATOM 1669 O O . GLU A 1 209 ? 8.661 33.347 29.069 1.00 13.47 209 GLU A O 1
ATOM 1675 N N . MET A 1 210 ? 9.027 31.642 27.646 1.00 13.04 210 MET A N 1
ATOM 1676 C CA . MET A 1 210 ? 9.973 32.380 26.833 1.00 13.56 210 MET A CA 1
ATOM 1677 C C . MET A 1 210 ? 9.308 33.068 25.655 1.00 14.24 210 MET A C 1
ATOM 1678 O O . MET A 1 210 ? 9.648 34.212 25.340 1.00 16.23 210 MET A O 1
ATOM 1683 N N . LYS A 1 211 ? 8.406 32.379 24.968 1.00 14.66 211 LYS A N 1
ATOM 1684 C CA . LYS A 1 211 ? 7.840 32.845 23.715 1.00 15.52 211 LYS A CA 1
ATOM 1685 C C . LYS A 1 211 ? 6.330 32.714 23.774 1.00 15.54 211 LYS A C 1
ATOM 1686 O O . LYS A 1 211 ? 5.802 31.758 24.342 1.00 16.28 211 LYS A O 1
ATOM 1692 N N A GLY A 1 212 ? 5.648 33.723 23.256 0.56 16.30 212 GLY A N 1
ATOM 1693 N N B GLY A 1 212 ? 5.648 33.621 23.081 0.44 16.89 212 GLY A N 1
ATOM 1694 C CA A GLY A 1 212 ? 4.240 33.623 22.960 0.56 15.39 212 GLY A CA 1
ATOM 1695 C CA B GLY A 1 212 ? 4.197 33.625 22.996 0.44 17.33 212 GLY A CA 1
ATOM 1696 C C A GLY A 1 212 ? 4.024 32.658 21.819 0.56 15.43 212 GLY A C 1
ATOM 1697 C C B GLY A 1 212 ? 3.653 33.207 21.642 0.44 18.66 212 GLY A C 1
ATOM 1698 O O A GLY A 1 212 ? 4.910 31.906 21.411 0.56 16.84 212 GLY A O 1
ATOM 1699 O O B GLY A 1 212 ? 3.375 34.038 20.780 0.44 20.03 212 GLY A O 1
ATOM 1700 N N A GLN A 1 213 ? 2.802 32.682 21.300 0.56 16.26 213 GLN A N 1
ATOM 1701 N N B GLN A 1 213 ? 3.497 31.913 21.436 0.44 20.32 213 GLN A N 1
ATOM 1702 C CA A GLN A 1 213 ? 2.384 31.809 20.196 0.56 17.61 213 GLN A CA 1
ATOM 1703 C CA B GLN A 1 213 ? 2.877 31.409 20.224 0.44 21.81 213 GLN A CA 1
ATOM 1704 C C A GLN A 1 213 ? 1.944 30.430 20.671 0.56 16.28 213 GLN A C 1
ATOM 1705 C C B GLN A 1 213 ? 2.146 30.149 20.617 0.44 18.27 213 GLN A C 1
ATOM 1706 O O A GLN A 1 213 ? 2.366 29.940 21.721 0.56 15.62 213 GLN A O 1
ATOM 1707 O O B GLN A 1 213 ? 2.484 29.512 21.614 0.44 17.79 213 GLN A O 1
ATOM 1718 N N . VAL A 1 214 ? 1.138 29.775 19.843 1.00 15.66 214 VAL A N 1
ATOM 1719 C CA . VAL A 1 214 ? 0.504 28.511 20.151 1.00 14.16 214 VAL A CA 1
ATOM 1720 C C . VAL A 1 214 ? 0.044 27.877 18.848 1.00 13.50 214 VAL A C 1
ATOM 1721 O O . VAL A 1 214 ? -0.370 28.575 17.922 1.00 14.51 214 VAL A O 1
ATOM 1725 N N . TYR A 1 215 ? 0.114 26.546 18.810 1.00 13.52 215 TYR A N 1
ATOM 1726 C CA . TYR A 1 215 ? -0.228 25.720 17.665 1.00 13.30 215 TYR A CA 1
ATOM 1727 C C . TYR A 1 215 ? -1.417 24.843 18.040 1.00 13.67 215 TYR A C 1
ATOM 1728 O O . TYR A 1 215 ? -1.357 24.086 19.020 1.00 14.11 215 TYR A O 1
ATOM 1737 N N . ILE A 1 216 ? -2.465 24.918 17.216 1.00 13.83 216 ILE A N 1
ATOM 1738 C CA . ILE A 1 216 ? -3.748 24.278 17.446 1.00 14.31 216 ILE A CA 1
ATOM 1739 C C . ILE A 1 216 ? -4.013 23.298 16.311 1.00 13.89 216 ILE A C 1
ATOM 1740 O O . ILE A 1 216 ? -4.253 23.700 15.166 1.00 14.45 216 ILE A O 1
ATOM 1745 N N . ALA A 1 217 ? -3.998 22.010 16.637 1.00 14.43 217 ALA A N 1
ATOM 1746 C CA . ALA A 1 217 ? -4.120 20.954 15.648 1.00 15.15 217 ALA A CA 1
ATOM 1747 C C . ALA A 1 217 ? -5.554 20.782 15.156 1.00 15.24 217 ALA A C 1
ATOM 1748 O O . ALA A 1 217 ? -6.487 20.646 15.953 1.00 16.54 217 ALA A O 1
ATOM 1750 N N . GLU A 1 218 ? -5.708 20.719 13.844 1.00 15.52 218 GLU A N 1
ATOM 1751 C CA A GLU A 1 218 ? -6.995 20.499 13.205 0.55 15.49 218 GLU A CA 1
ATOM 1752 C CA B GLU A 1 218 ? -7.002 20.490 13.229 0.45 16.32 218 GLU A CA 1
ATOM 1753 C C . GLU A 1 218 ? -7.140 19.035 12.798 1.00 16.52 218 GLU A C 1
ATOM 1754 O O . GLU A 1 218 ? -6.154 18.359 12.476 1.00 17.82 218 GLU A O 1
ATOM 1765 N N . GLY A 1 219 ? -8.381 18.564 12.790 1.00 16.83 219 GLY A N 1
ATOM 1766 C CA . GLY A 1 219 ? -8.687 17.264 12.221 1.00 18.09 219 GLY A CA 1
ATOM 1767 C C . GLY A 1 219 ? -9.523 16.349 13.093 1.00 18.95 219 GLY A C 1
ATOM 1768 O O . GLY A 1 219 ? -10.075 15.357 12.616 1.00 21.40 219 GLY A O 1
ATOM 1769 N N A TYR A 1 220 ? -9.643 16.649 14.350 0.25 18.72 220 TYR A N 1
ATOM 1770 N N B TYR A 1 220 ? -9.580 16.673 14.402 0.75 17.54 220 TYR A N 1
ATOM 1771 C CA A TYR A 1 220 ? -10.400 15.767 15.213 0.25 18.98 220 TYR A CA 1
ATOM 1772 C CA B TYR A 1 220 ? -10.137 15.790 15.434 0.75 17.58 220 TYR A CA 1
ATOM 1773 C C A TYR A 1 220 ? -11.514 16.478 15.929 0.25 18.14 220 TYR A C 1
ATOM 1774 C C B TYR A 1 220 ? -10.996 16.540 16.438 0.75 17.97 220 TYR A C 1
ATOM 1775 O O A TYR A 1 220 ? -12.546 15.863 16.210 0.25 17.39 220 TYR A O 1
ATOM 1776 O O B TYR A 1 220 ? -11.311 15.987 17.511 0.75 18.27 220 TYR A O 1
ATOM 1793 N N . ALA A 1 221 ? -11.370 17.772 16.121 1.00 17.06 221 ALA A N 1
ATOM 1794 C CA . ALA A 1 221 ? -12.284 18.572 16.904 1.00 16.69 221 ALA A CA 1
ATOM 1795 C C . ALA A 1 221 ? -13.217 19.301 15.951 1.00 17.27 221 ALA A C 1
ATOM 1796 O O . ALA A 1 221 ? -12.905 19.504 14.778 1.00 18.67 221 ALA A O 1
ATOM 1798 N N . SER A 1 222 ? -14.366 19.713 16.472 1.00 17.18 222 SER A N 1
ATOM 1799 C CA . SER A 1 222 ? -15.296 20.471 15.655 1.00 18.65 222 SER A CA 1
ATOM 1800 C C . SER A 1 222 ? -14.693 21.814 15.263 1.00 18.54 222 SER A C 1
ATOM 1801 O O . SER A 1 222 ? -13.780 22.340 15.910 1.00 18.02 222 SER A O 1
ATOM 1804 N N . GLU A 1 223 ? -15.250 22.400 14.197 1.00 2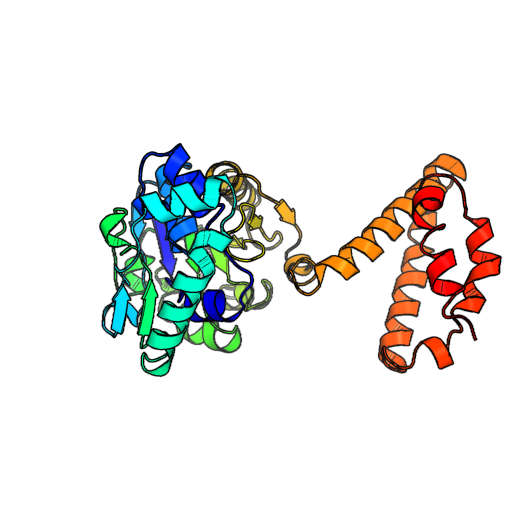0.28 223 GLU A N 1
ATOM 1805 C CA . GLU A 1 223 ? -14.830 23.741 13.820 1.00 21.49 223 GLU A CA 1
ATOM 1806 C C . GLU A 1 223 ? -15.071 24.724 14.961 1.00 21.58 223 GLU A C 1
ATOM 1807 O O . GLU A 1 223 ? -14.236 25.592 15.217 1.00 21.89 223 GLU A O 1
ATOM 1813 N N . ASP A 1 224 ? -16.198 24.601 15.665 1.00 22.63 224 ASP A N 1
ATOM 1814 C CA . ASP A 1 224 ? -16.471 25.513 16.769 1.00 24.21 224 ASP A CA 1
ATOM 1815 C C . ASP A 1 224 ? -15.407 25.386 17.850 1.00 22.24 224 ASP A C 1
ATOM 1816 O O . ASP A 1 224 ? -14.975 26.390 18.428 1.00 21.87 224 ASP A O 1
ATOM 1821 N N . ALA A 1 225 ? -14.976 24.160 18.149 1.00 20.27 225 ALA A N 1
ATOM 1822 C CA . ALA A 1 225 ? -13.952 23.983 19.174 1.00 19.09 225 ALA A CA 1
ATOM 1823 C C . ALA A 1 225 ? -12.629 24.589 18.739 1.00 18.55 225 ALA A C 1
ATOM 1824 O O . ALA A 1 225 ? -11.946 25.241 19.535 1.00 18.57 225 ALA A O 1
ATOM 1826 N N . ILE A 1 226 ? -12.234 24.368 17.487 1.00 18.23 226 ILE A N 1
ATOM 1827 C CA . ILE A 1 226 ? -10.984 24.953 17.001 1.00 17.76 226 ILE A CA 1
ATOM 1828 C C . ILE A 1 226 ? -11.062 26.468 17.055 1.00 18.70 226 ILE A C 1
ATOM 1829 O O . ILE A 1 226 ? -10.114 27.133 17.481 1.00 18.34 226 ILE A O 1
ATOM 1834 N N . GLU A 1 227 ? -12.186 27.041 16.595 1.00 20.16 227 GLU A N 1
ATOM 1835 C CA . GLU A 1 227 ? -12.325 28.492 16.629 1.00 22.05 227 GLU A CA 1
ATOM 1836 C C . GLU A 1 227 ? -12.260 29.020 18.052 1.00 21.66 227 GLU A C 1
ATOM 1837 O O . GLU A 1 227 ? -11.632 30.051 18.306 1.00 21.81 227 GLU A O 1
ATOM 1843 N N . THR A 1 228 ? -12.936 28.350 18.990 1.00 21.33 228 THR A N 1
ATOM 1844 C CA . THR A 1 228 ? -12.888 28.780 20.383 1.00 21.29 228 THR A CA 1
ATOM 1845 C C . THR A 1 228 ? -11.455 28.797 20.882 1.00 20.38 228 THR A C 1
ATOM 1846 O O . THR A 1 228 ? -11.007 29.756 21.512 1.00 21.07 228 THR A O 1
ATOM 1850 N N . LEU A 1 229 ? -10.719 27.735 20.606 1.00 19.56 229 LEU A N 1
ATOM 1851 C CA . LEU A 1 229 ? -9.376 27.630 21.129 1.00 19.37 229 LEU A CA 1
ATOM 1852 C C . LEU A 1 229 ? -8.439 28.624 20.439 1.00 18.24 229 LEU A C 1
ATOM 1853 O O . LEU A 1 229 ? -7.564 29.224 21.075 1.00 18.50 229 LEU A O 1
ATOM 1858 N N . PHE A 1 230 ? -8.627 28.825 19.135 1.00 17.45 230 PHE A N 1
ATOM 1859 C CA . PHE A 1 230 ? -7.828 29.794 18.399 1.00 17.90 230 PHE A CA 1
ATOM 1860 C C . PHE A 1 230 ? -8.014 31.187 18.970 1.00 18.72 230 PHE A C 1
ATOM 1861 O O . PHE A 1 230 ? -7.040 31.929 19.153 1.00 18.35 230 PHE A O 1
ATOM 1869 N N . GLU A 1 231 ? -9.261 31.559 19.270 1.00 19.18 231 GLU A N 1
ATOM 1870 C CA A GLU A 1 231 ? -9.512 32.888 19.819 0.50 21.52 231 GLU A CA 1
ATOM 1871 C CA B GLU A 1 231 ? -9.503 32.890 19.816 0.50 21.52 231 GLU A CA 1
ATOM 1872 C C . GLU A 1 231 ? -8.937 33.021 21.226 1.00 19.74 231 GLU A C 1
ATOM 1873 O O . GLU A 1 231 ? -8.385 34.069 21.577 1.00 20.10 231 GLU A O 1
ATOM 1884 N N . LEU A 1 232 ? -9.049 31.966 22.049 1.00 17.88 232 LEU A N 1
ATOM 1885 C CA . LEU A 1 232 ? -8.398 31.998 23.359 1.00 16.70 232 LEU A CA 1
ATOM 1886 C C . LEU A 1 232 ? -6.902 32.168 23.200 1.00 16.49 232 LEU A C 1
ATOM 1887 O O . LEU A 1 232 ? -6.276 32.980 23.899 1.00 17.79 232 LEU A O 1
ATOM 1892 N N . GLY A 1 233 ? -6.314 31.409 22.274 1.00 17.69 233 GLY A N 1
ATOM 1893 C CA . GLY A 1 233 ? -4.873 31.463 22.086 1.00 18.61 233 GLY A CA 1
ATOM 1894 C C . GLY A 1 233 ? -4.400 32.812 21.597 1.00 17.36 233 GLY A C 1
ATOM 1895 O O . GLY A 1 233 ? -3.349 33.298 22.015 1.00 18.18 233 GLY A O 1
ATOM 1896 N N . GLN A 1 234 ? -5.166 33.442 20.703 1.00 18.44 234 GLN A N 1
ATOM 1897 C CA . GLN A 1 234 ? -4.809 34.790 20.271 1.00 21.00 234 GLN A CA 1
ATOM 1898 C C . GLN A 1 234 ? -4.721 35.732 21.461 1.00 20.65 234 GLN A C 1
ATOM 1899 O O . GLN A 1 234 ? -3.767 36.507 21.584 1.00 21.50 234 GLN A O 1
ATOM 1905 N N . LYS A 1 235 ? -5.725 35.688 22.342 1.00 19.28 235 LYS A N 1
ATOM 1906 C CA . LYS A 1 235 ? -5.741 36.576 23.499 1.00 20.00 235 LYS A CA 1
ATOM 1907 C C . LYS A 1 235 ? -4.662 36.205 24.506 1.00 18.58 235 LYS A C 1
ATOM 1908 O O . LYS A 1 235 ? -4.023 37.086 25.094 1.00 19.67 235 LYS A O 1
ATOM 1914 N N . ALA A 1 236 ? -4.468 34.913 24.747 1.00 17.32 236 ALA A N 1
ATOM 1915 C CA . ALA A 1 236 ? -3.653 34.459 25.861 1.00 16.22 236 ALA A CA 1
ATOM 1916 C C . ALA A 1 236 ? -2.190 34.334 25.503 1.00 15.84 236 ALA A C 1
ATOM 1917 O O . ALA A 1 236 ? -1.329 34.674 26.317 1.00 16.37 236 ALA A O 1
ATOM 1919 N N . ARG A 1 237 ? -1.898 33.836 24.315 1.00 15.94 237 ARG A N 1
ATOM 1920 C CA . ARG A 1 237 ? -0.527 33.622 23.875 1.00 15.98 237 ARG A CA 1
ATOM 1921 C C . ARG A 1 237 ? -0.032 34.720 22.953 1.00 18.52 237 ARG A C 1
ATOM 1922 O O . ARG A 1 237 ? 1.161 34.768 22.654 1.00 19.58 237 ARG A O 1
ATOM 1930 N N . GLY A 1 238 ? -0.916 35.599 22.500 1.00 20.35 238 GLY A N 1
ATOM 1931 C CA . GLY A 1 238 ? -0.544 36.701 21.662 1.00 22.00 238 GLY A CA 1
ATOM 1932 C C . GLY A 1 238 ? -0.706 36.416 20.192 1.00 25.11 238 GLY A C 1
ATOM 1933 O O . GLY A 1 238 ? -0.994 37.331 19.418 1.00 27.66 238 GLY A O 1
ATOM 1934 N N A ASN A 1 239 ? -0.519 35.173 19.804 0.62 25.38 239 ASN A N 1
ATOM 1935 N N B ASN A 1 239 ? -0.520 35.159 19.763 0.38 26.09 239 ASN A N 1
ATOM 1936 C CA A ASN A 1 239 ? -0.855 34.768 18.469 0.62 25.33 239 ASN A CA 1
ATOM 1937 C CA B ASN A 1 239 ? -0.684 34.795 18.353 0.38 26.98 239 ASN A CA 1
ATOM 1938 C C A ASN A 1 239 ? -1.174 33.295 18.528 0.62 23.99 239 ASN A C 1
ATOM 1939 C C B ASN A 1 239 ? -0.777 33.278 18.199 0.38 25.10 239 ASN A C 1
ATOM 1940 O O A ASN A 1 239 ? -0.873 32.601 19.502 0.62 23.57 239 ASN A O 1
ATOM 1941 O O B ASN A 1 239 ? 0.072 32.532 18.710 0.38 25.65 239 ASN A O 1
ATOM 1950 N N . ALA A 1 240 ? -1.788 32.827 17.468 1.00 22.01 240 ALA A N 1
ATOM 1951 C CA . ALA A 1 240 ? -2.107 31.424 17.364 1.00 18.40 240 ALA A CA 1
ATOM 1952 C C . ALA A 1 240 ? -2.052 30.996 15.913 1.00 16.42 240 ALA A C 1
ATOM 1953 O O . ALA A 1 240 ? -2.284 31.797 15.013 1.00 17.46 240 ALA A O 1
ATOM 1955 N N . TYR A 1 241 ? -1.772 29.718 15.709 1.00 15.22 241 TYR A N 1
ATOM 1956 C CA . TYR A 1 241 ? -1.797 29.086 14.395 1.00 15.02 241 TYR A CA 1
ATOM 1957 C C . TYR A 1 241 ? -2.654 27.852 14.499 1.00 15.56 241 TYR A C 1
ATOM 1958 O O . TYR A 1 241 ? -2.459 27.047 15.407 1.00 17.25 241 TYR A O 1
ATOM 1967 N N . ARG A 1 242 ? -3.594 27.701 13.577 1.00 14.91 242 ARG A N 1
ATOM 1968 C CA . ARG A 1 242 ? -4.352 26.470 13.445 1.00 14.92 242 ARG A CA 1
ATOM 1969 C C . ARG A 1 242 ? -3.856 25.766 12.195 1.00 13.95 242 ARG A C 1
ATOM 1970 O O . ARG A 1 242 ? -3.740 26.389 11.134 1.00 15.74 242 ARG A O 1
ATOM 1978 N N . LEU A 1 243 ? -3.559 24.477 12.322 1.00 14.09 243 LEU A N 1
ATOM 1979 C CA . LEU A 1 243 ? -2.908 23.762 11.239 1.00 14.68 243 LEU A CA 1
ATOM 1980 C C . LEU A 1 243 ? -3.276 22.294 11.314 1.00 14.41 243 LEU A C 1
ATOM 1981 O O . LEU A 1 243 ? -3.639 21.790 12.380 1.00 14.85 243 LEU A O 1
ATOM 1986 N N . PRO A 1 244 ? -3.159 21.567 10.205 1.00 15.56 244 PRO A N 1
ATOM 1987 C CA . PRO A 1 244 ? -3.445 20.130 10.251 1.00 16.45 244 PRO A CA 1
ATOM 1988 C C . PRO A 1 244 ? -2.572 19.445 11.289 1.00 15.70 244 PRO A C 1
ATOM 1989 O O . PRO A 1 244 ? -1.379 19.734 11.414 1.00 16.34 244 PRO A O 1
ATOM 1993 N N . ALA A 1 245 ? -3.192 18.534 12.047 1.00 15.61 245 ALA A N 1
ATOM 1994 C CA . ALA A 1 245 ? -2.513 17.893 13.170 1.00 17.12 245 ALA A CA 1
ATOM 1995 C C . ALA A 1 245 ? -1.214 17.235 12.741 1.00 18.20 245 ALA A C 1
ATOM 1996 O O . ALA A 1 245 ? -0.234 17.232 13.495 1.00 19.74 245 ALA A O 1
ATOM 1998 N N . GLU A 1 246 ? -1.202 16.651 11.546 1.00 18.63 246 GLU A N 1
ATOM 1999 C CA . GLU A 1 246 ? -0.051 15.932 11.030 1.00 21.55 246 GLU A CA 1
ATOM 2000 C C . GLU A 1 246 ? 1.133 16.847 10.762 1.00 18.54 246 GLU A C 1
ATOM 2001 O O . GLU A 1 246 ? 2.241 16.348 10.533 1.00 19.46 246 GLU A O 1
ATOM 2007 N N . LEU A 1 247 ? 0.929 18.156 10.779 1.00 16.04 247 LEU A N 1
ATOM 2008 C CA . LEU A 1 247 ? 2.029 19.081 10.593 1.00 16.09 247 LEU A CA 1
ATOM 2009 C C . LEU A 1 247 ? 2.636 19.562 11.905 1.00 15.16 247 LEU A C 1
ATOM 2010 O O . LEU A 1 247 ? 3.620 20.295 11.864 1.00 15.75 247 LEU A O 1
ATOM 2015 N N . LEU A 1 248 ? 2.115 19.141 13.061 1.00 16.08 248 LEU A N 1
ATOM 2016 C CA . LEU A 1 248 ? 2.690 19.612 14.321 1.00 16.99 248 LEU A CA 1
ATOM 2017 C C . LEU A 1 248 ? 4.148 19.220 14.435 1.00 16.82 248 LEU A C 1
ATOM 2018 O O . LEU A 1 248 ? 5.019 20.062 14.670 1.00 17.52 248 LEU A O 1
ATOM 2023 N N . GLY A 1 249 ? 4.443 17.946 14.271 1.00 15.25 249 GLY A N 1
ATOM 2024 C CA . GLY A 1 249 ? 5.809 17.497 14.358 1.00 14.99 249 GLY A CA 1
ATOM 2025 C C . GLY A 1 249 ? 6.720 18.263 13.421 1.00 14.01 249 GLY A C 1
ATOM 2026 O O . GLY A 1 249 ? 7.778 18.759 13.805 1.00 14.75 249 GLY A O 1
ATOM 2027 N N . PRO A 1 250 ? 6.319 18.346 12.157 1.00 13.78 250 PRO A N 1
ATOM 2028 C CA . PRO A 1 250 ? 7.137 19.062 11.176 1.00 14.39 250 PRO A CA 1
ATOM 2029 C C . PRO A 1 250 ? 7.378 20.525 11.479 1.00 14.00 250 PRO A C 1
ATOM 2030 O O . PRO A 1 250 ? 8.296 21.098 10.889 1.00 13.88 250 PRO A O 1
ATOM 2034 N N . VAL A 1 251 ? 6.585 21.174 12.330 1.00 14.08 251 VAL A N 1
ATOM 2035 C CA . VAL A 1 251 ? 6.826 22.572 12.676 1.00 14.59 251 VAL A CA 1
ATOM 2036 C C . VAL A 1 251 ? 7.446 22.749 14.060 1.00 13.73 251 VAL A C 1
ATOM 2037 O O . VAL A 1 251 ? 7.553 23.881 14.537 1.00 14.22 251 VAL A O 1
ATOM 2041 N N . CYS A 1 252 ? 7.889 21.672 14.706 1.00 14.59 252 CYS A N 1
ATOM 2042 C CA . CYS A 1 252 ? 8.533 21.819 16.012 1.00 14.53 252 CYS A CA 1
ATOM 2043 C C . CYS A 1 252 ? 9.911 22.473 15.858 1.00 14.20 252 CYS A C 1
ATOM 2044 O O . CYS A 1 252 ? 10.422 22.666 14.759 1.00 14.32 252 CYS A O 1
ATOM 2047 N N . ASP A 1 253 ? 10.513 22.830 16.982 1.00 14.39 253 ASP A N 1
ATOM 2048 C CA . ASP A 1 253 ? 11.793 23.531 16.957 1.00 14.61 253 ASP A CA 1
ATOM 2049 C C . ASP A 1 253 ? 12.903 22.692 16.340 1.00 14.96 253 ASP A C 1
ATOM 2050 O O . ASP A 1 253 ? 13.862 23.267 15.820 1.00 15.09 253 ASP A O 1
ATOM 2055 N N . MET A 1 254 ? 12.777 21.360 16.360 1.00 14.98 254 MET A N 1
ATOM 2056 C CA . MET A 1 254 ? 13.794 20.504 15.754 1.00 14.75 254 MET A CA 1
ATOM 2057 C C . MET A 1 254 ? 13.647 20.389 14.250 1.00 15.28 254 MET A C 1
ATOM 2058 O O . MET A 1 254 ? 14.630 20.159 13.552 1.00 15.94 254 MET A O 1
ATOM 2063 N N . CYS A 1 255 ? 12.433 20.490 13.749 1.00 14.16 255 CYS A N 1
ATOM 2064 C CA . CYS A 1 255 ? 12.145 20.155 12.363 1.00 14.98 255 CYS A CA 1
ATOM 2065 C C . CYS A 1 255 ? 11.831 21.348 11.486 1.00 13.79 255 CYS A C 1
ATOM 2066 O O . CYS A 1 255 ? 11.967 21.262 10.255 1.00 15.11 255 CYS A O 1
ATOM 2069 N N . SER A 1 256 ? 11.372 22.435 12.085 1.00 13.65 256 SER A N 1
ATOM 2070 C CA . SER A 1 256 ? 10.721 23.481 11.324 1.00 13.38 256 SER A CA 1
ATOM 2071 C C . SER A 1 256 ? 11.633 24.052 10.260 1.00 13.87 256 SER A C 1
ATOM 2072 O O . SER A 1 256 ? 11.169 24.424 9.188 1.00 13.95 256 SER A O 1
ATOM 2075 N N . ALA A 1 257 ? 12.928 24.173 10.543 1.00 13.70 257 ALA A N 1
ATOM 2076 C CA . ALA A 1 257 ? 13.803 24.772 9.551 1.00 13.42 257 ALA A CA 1
ATOM 2077 C C . ALA A 1 257 ? 13.709 24.047 8.216 1.00 13.43 257 ALA A C 1
ATOM 2078 O O . ALA A 1 257 ? 13.668 24.681 7.167 1.00 13.46 257 ALA A O 1
ATOM 2080 N N . LEU A 1 258 ? 13.711 22.718 8.242 1.00 12.64 258 LEU A N 1
ATOM 2081 C CA . LEU A 1 258 ? 13.619 21.984 6.986 1.00 13.53 258 LEU A CA 1
ATOM 2082 C C . LEU A 1 258 ? 12.251 22.164 6.339 1.00 12.53 258 LEU A C 1
ATOM 2083 O O . LEU A 1 258 ? 12.139 22.398 5.138 1.00 13.37 258 LEU A O 1
ATOM 2088 N N . THR A 1 259 ? 11.189 22.048 7.129 1.00 12.48 259 THR A N 1
ATOM 2089 C CA . THR A 1 259 ? 9.850 22.242 6.593 1.00 12.01 259 THR A CA 1
ATOM 2090 C C . THR A 1 259 ? 9.719 23.618 5.972 1.00 11.84 259 THR A C 1
ATOM 2091 O O . THR A 1 259 ? 9.098 23.771 4.917 1.00 12.67 259 THR A O 1
ATOM 2095 N N . ALA A 1 260 ? 10.303 24.628 6.627 1.00 12.11 260 ALA A N 1
ATOM 2096 C CA . ALA A 1 260 ? 10.243 25.999 6.137 1.00 12.03 260 ALA A CA 1
ATOM 2097 C C . ALA A 1 260 ? 10.945 26.134 4.801 1.00 11.75 260 ALA A C 1
ATOM 2098 O O . ALA A 1 260 ? 10.430 26.785 3.885 1.00 12.34 260 ALA A O 1
ATOM 2100 N N . ILE A 1 261 ? 12.155 25.571 4.679 1.00 11.74 261 ILE A N 1
ATOM 2101 C CA . ILE A 1 261 ? 12.872 25.648 3.412 1.00 11.82 261 ILE A CA 1
ATOM 2102 C C . ILE A 1 261 ? 12.049 25.006 2.318 1.00 11.82 261 ILE A C 1
ATOM 2103 O O . ILE A 1 261 ? 11.870 25.571 1.235 1.00 12.36 261 ILE A O 1
ATOM 2108 N N . THR A 1 262 ? 11.558 23.800 2.583 1.00 12.13 262 THR A N 1
ATOM 2109 C CA . THR A 1 262 ? 10.832 23.073 1.558 1.00 12.00 262 THR A CA 1
ATOM 2110 C C . THR A 1 262 ? 9.568 23.832 1.174 1.00 11.29 262 THR A C 1
ATOM 2111 O O . THR A 1 262 ? 9.230 23.923 0.000 1.00 12.65 262 THR A O 1
ATOM 2115 N N . TYR A 1 263 ? 8.848 24.350 2.158 1.00 11.95 263 TYR A N 1
ATOM 2116 C CA . TYR A 1 263 ? 7.606 25.051 1.880 1.00 12.44 263 TYR A CA 1
ATOM 2117 C C . TYR A 1 263 ? 7.858 26.322 1.092 1.00 12.08 263 TYR A C 1
ATOM 2118 O O . TYR A 1 263 ? 7.129 26.634 0.148 1.00 12.74 263 TYR A O 1
ATOM 2127 N N . ALA A 1 264 ? 8.885 27.082 1.481 1.00 12.14 264 ALA A N 1
ATOM 2128 C CA . ALA A 1 264 ? 9.231 28.276 0.717 1.00 12.88 264 ALA A CA 1
ATOM 2129 C C . ALA A 1 264 ? 9.558 27.911 -0.719 1.00 12.48 264 ALA A C 1
ATOM 2130 O O . ALA A 1 264 ? 9.163 28.623 -1.656 1.00 13.45 264 ALA A O 1
ATOM 2132 N N . GLY A 1 265 ? 10.228 26.774 -0.918 1.00 12.10 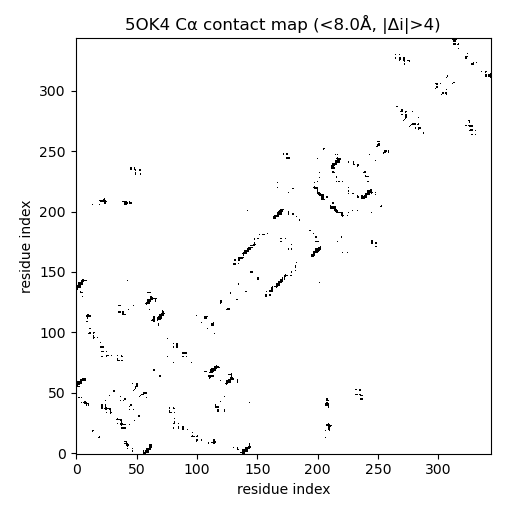265 GLY A N 1
ATOM 2133 C CA . GLY A 1 265 ? 10.525 26.328 -2.264 1.00 12.21 265 GLY A CA 1
ATOM 2134 C C . GLY A 1 265 ? 9.274 26.002 -3.055 1.00 12.98 265 GLY A C 1
ATOM 2135 O O . GLY A 1 265 ? 9.137 26.389 -4.219 1.00 12.62 265 GLY A O 1
ATOM 2136 N N . ILE A 1 266 ? 8.358 25.245 -2.445 1.00 12.39 266 ILE A N 1
ATOM 2137 C CA . ILE A 1 266 ? 7.116 24.872 -3.113 1.00 12.21 266 ILE A CA 1
ATOM 2138 C C . ILE A 1 266 ? 6.349 26.107 -3.533 1.00 11.89 266 ILE A C 1
ATOM 2139 O O . ILE A 1 266 ? 5.862 26.200 -4.665 1.00 13.03 266 ILE A O 1
ATOM 2144 N N . LEU A 1 267 ? 6.180 27.056 -2.613 1.00 12.03 267 LEU A N 1
ATOM 2145 C CA . LEU A 1 267 ? 5.390 28.245 -2.906 1.00 12.95 267 LEU A CA 1
ATOM 2146 C C . LEU A 1 267 ? 6.059 29.087 -3.982 1.00 12.46 267 LEU A C 1
ATOM 2147 O O . LEU A 1 267 ? 5.389 29.630 -4.865 1.00 13.23 267 LEU A O 1
ATOM 2152 N N . SER A 1 268 ? 7.382 29.214 -3.918 1.00 12.59 268 SER A N 1
ATOM 2153 C CA . SER A 1 268 ? 8.091 30.022 -4.902 1.00 12.83 268 SER A CA 1
ATOM 2154 C C . SER A 1 268 ? 7.999 29.389 -6.277 1.00 13.00 268 SER A C 1
ATOM 2155 O O . SER A 1 268 ? 7.784 30.083 -7.277 1.00 13.73 268 SER A O 1
ATOM 2158 N N . TYR A 1 269 ? 8.219 28.079 -6.339 1.00 12.73 269 TYR A N 1
ATOM 2159 C CA . TYR A 1 269 ? 8.134 27.360 -7.601 1.00 13.54 269 TYR A CA 1
ATOM 2160 C C . TYR A 1 269 ? 6.731 27.460 -8.185 1.00 13.92 269 TYR A C 1
ATOM 2161 O O . TYR A 1 269 ? 6.554 27.783 -9.362 1.00 14.06 269 TYR A O 1
ATOM 2170 N N . ARG A 1 270 ? 5.719 27.202 -7.350 1.00 13.24 270 ARG A N 1
ATOM 2171 C CA . ARG A 1 270 ? 4.335 27.335 -7.790 1.00 13.38 270 ARG A CA 1
ATOM 2172 C C . ARG A 1 270 ? 4.094 28.696 -8.417 1.00 13.14 270 ARG A C 1
ATOM 2173 O O . ARG A 1 270 ? 3.502 28.804 -9.497 1.00 14.07 270 ARG A O 1
ATOM 2181 N N . ASP A 1 271 ? 4.512 29.751 -7.722 1.00 13.50 271 ASP A N 1
ATOM 2182 C CA . ASP A 1 271 ? 4.230 31.086 -8.220 1.00 13.73 271 ASP A CA 1
ATOM 2183 C C . ASP A 1 271 ? 4.990 31.396 -9.502 1.00 13.99 271 ASP A C 1
ATOM 2184 O O . ASP A 1 271 ? 4.455 32.078 -10.375 1.00 15.35 271 ASP A O 1
ATOM 2189 N N . SER A 1 272 ? 6.230 30.931 -9.650 1.00 13.87 272 SER A N 1
ATOM 2190 C CA . SER A 1 272 ? 6.898 31.125 -10.933 1.00 13.68 272 SER A CA 1
ATOM 2191 C C . SER A 1 272 ? 6.109 30.458 -12.058 1.00 14.76 272 SER A C 1
ATOM 2192 O O . SER A 1 272 ? 5.947 31.025 -13.151 1.00 15.70 272 SER A O 1
ATOM 2195 N N . VAL A 1 273 ? 5.650 29.233 -11.810 1.00 14.57 273 VAL A N 1
ATOM 2196 C CA . VAL A 1 273 ? 4.904 28.482 -12.813 1.00 15.30 273 VAL A CA 1
ATOM 2197 C C . VAL A 1 273 ? 3.597 29.179 -13.178 1.00 15.68 273 VAL A C 1
ATOM 2198 O O . VAL A 1 273 ? 3.262 29.291 -14.357 1.00 17.39 273 VAL A O 1
ATOM 2202 N N . THR A 1 274 ? 2.810 29.607 -12.183 1.00 16.41 274 THR A N 1
ATOM 2203 C CA . THR A 1 274 ? 1.491 30.147 -12.510 1.00 16.86 274 THR A CA 1
ATOM 2204 C C . THR A 1 274 ? 1.570 31.597 -12.947 1.00 17.33 274 THR A C 1
ATOM 2205 O O . THR A 1 274 ? 0.850 31.994 -13.865 1.00 20.10 274 THR A O 1
ATOM 2209 N N . GLN A 1 275 ? 2.442 32.395 -12.317 1.00 16.97 275 GLN A N 1
ATOM 2210 C CA . GLN A 1 275 ? 2.380 33.837 -12.538 1.00 18.62 275 GLN A CA 1
ATOM 2211 C C . GLN A 1 275 ? 3.223 34.290 -13.708 1.00 19.35 275 GLN A C 1
ATOM 2212 O O . GLN A 1 275 ? 2.905 35.300 -14.331 1.00 22.38 275 GLN A O 1
ATOM 2218 N N . VAL A 1 276 ? 4.329 33.609 -13.985 1.00 18.31 276 VAL A N 1
ATOM 2219 C CA . VAL A 1 276 ? 5.215 33.999 -15.070 1.00 18.87 276 VAL A CA 1
ATOM 2220 C C . VAL A 1 276 ? 5.073 33.067 -16.248 1.00 19.43 276 VAL A C 1
ATOM 2221 O O . VAL A 1 276 ? 4.851 33.503 -17.370 1.00 20.97 276 VAL A O 1
ATOM 2225 N N . LEU A 1 277 ? 5.183 31.770 -16.012 1.00 19.66 277 LEU A N 1
ATOM 2226 C CA . LEU A 1 277 ? 5.029 30.843 -17.114 1.00 20.04 277 LEU A CA 1
ATOM 2227 C C . LEU A 1 277 ? 3.587 30.810 -17.600 1.00 21.21 277 LEU A C 1
ATOM 2228 O O . LEU A 1 277 ? 3.344 30.631 -18.799 1.00 23.78 277 LEU A O 1
ATOM 2233 N N . GLY A 1 278 ? 2.628 31.002 -16.697 1.00 21.49 278 GLY A N 1
ATOM 2234 C CA . GLY A 1 278 ? 1.227 31.044 -17.046 1.00 22.23 278 GLY A CA 1
ATOM 2235 C C . GLY A 1 278 ? 0.542 29.702 -17.085 1.00 22.52 278 GLY A C 1
ATOM 2236 O O . GLY A 1 278 ? -0.536 29.593 -17.683 1.00 25.21 278 GLY A O 1
ATOM 2237 N N . ALA A 1 279 ? 1.142 28.664 -16.484 1.00 20.22 279 ALA A N 1
ATOM 2238 C CA . ALA A 1 279 ? 0.547 27.337 -16.465 1.00 20.67 279 ALA A CA 1
ATOM 2239 C C . ALA A 1 279 ? -0.380 27.182 -15.272 1.00 20.82 279 ALA A C 1
ATOM 2240 O O . ALA A 1 279 ? -0.283 27.928 -14.304 1.00 20.00 279 ALA A O 1
ATOM 2242 N N . PRO A 1 280 ? -1.280 26.199 -15.302 1.00 20.63 280 PRO A N 1
ATOM 2243 C CA . PRO A 1 280 ? -2.179 25.994 -14.160 1.00 20.38 280 PRO A CA 1
ATOM 2244 C C . PRO A 1 280 ? -1.421 25.523 -12.932 1.00 19.02 280 PRO A C 1
ATOM 2245 O O . PRO A 1 280 ? -0.383 24.867 -13.020 1.00 18.46 280 PRO A O 1
ATOM 2249 N N . ALA A 1 281 ? -1.951 25.860 -11.763 1.00 18.55 281 ALA A N 1
ATOM 2250 C CA . ALA A 1 281 ? -1.352 25.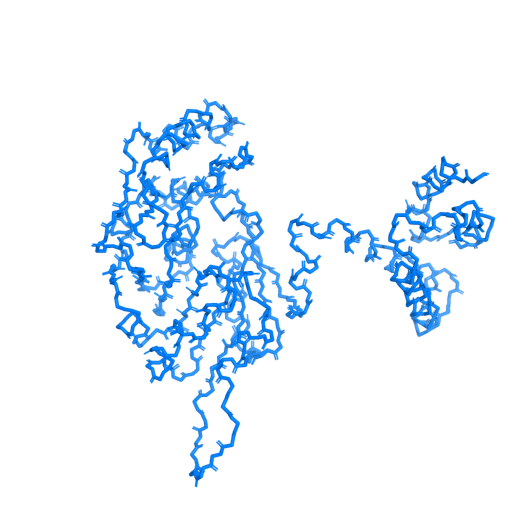346 -10.538 1.00 17.91 281 ALA A CA 1
ATOM 2251 C C . ALA A 1 281 ? -1.234 23.830 -10.558 1.00 17.40 281 ALA A C 1
ATOM 2252 O O . ALA A 1 281 ? -0.287 23.281 -9.990 1.00 18.48 281 ALA A O 1
ATOM 2254 N N . SER A 1 282 ? -2.176 23.137 -11.197 1.00 18.46 282 SER A N 1
ATOM 2255 C CA . SER A 1 282 ? -2.114 21.680 -11.241 1.00 19.92 282 SER A CA 1
ATOM 2256 C C . SER A 1 282 ? -0.861 21.181 -11.947 1.00 19.64 282 SER A C 1
ATOM 2257 O O . SER A 1 282 ? -0.375 20.081 -11.643 1.00 20.48 282 SER A O 1
ATOM 2260 N N . PHE A 1 283 ? -0.339 21.956 -12.904 1.00 18.12 283 PHE A N 1
ATOM 2261 C CA . PHE A 1 283 ? 0.909 21.592 -13.565 1.00 18.23 283 PHE A CA 1
ATOM 2262 C C . PHE A 1 283 ? 2.066 21.695 -12.581 1.00 17.41 283 PHE A C 1
ATOM 2263 O O . PHE A 1 283 ? 2.885 20.777 -12.467 1.00 18.30 283 PHE A O 1
ATOM 2271 N N . ALA A 1 284 ? 2.136 22.808 -11.846 1.00 17.35 284 ALA A N 1
ATOM 2272 C CA . ALA A 1 284 ? 3.152 22.941 -10.812 1.00 16.34 284 ALA A CA 1
ATOM 2273 C C . ALA A 1 284 ? 3.062 21.800 -9.811 1.00 15.92 284 ALA A C 1
ATOM 2274 O O . ALA A 1 284 ? 4.086 21.256 -9.372 1.00 17.28 284 ALA A O 1
ATOM 2276 N N . GLN A 1 285 ? 1.837 21.428 -9.436 1.00 16.47 285 GLN A N 1
ATOM 2277 C CA . GLN A 1 285 ? 1.644 20.396 -8.427 1.00 16.45 285 GLN A CA 1
ATOM 2278 C C . GLN A 1 285 ? 2.099 19.041 -8.931 1.00 16.95 285 GLN A C 1
ATOM 2279 O O . GLN A 1 285 ? 2.710 18.272 -8.185 1.00 17.28 285 GLN A O 1
ATOM 2285 N N . MET A 1 286 ? 1.818 18.713 -10.186 1.00 17.68 286 MET A N 1
ATOM 2286 C CA A MET A 1 286 ? 2.241 17.415 -10.682 0.54 19.07 286 MET A CA 1
ATOM 2287 C CA B MET A 1 286 ? 2.242 17.406 -10.664 0.46 20.28 286 MET A CA 1
ATOM 2288 C C . MET A 1 286 ? 3.761 17.313 -10.690 1.00 17.48 286 MET A C 1
ATOM 2289 O O . MET A 1 286 ? 4.322 16.283 -10.312 1.00 18.64 286 MET A O 1
ATOM 2298 N N . MET A 1 287 ? 4.446 18.389 -11.097 1.00 16.59 287 MET A N 1
ATOM 2299 C CA . MET A 1 287 ? 5.907 18.348 -11.084 1.00 16.21 287 MET A CA 1
ATOM 2300 C C . MET A 1 287 ? 6.423 18.288 -9.654 1.00 15.18 287 MET A C 1
ATOM 2301 O O . MET A 1 287 ? 7.332 17.520 -9.340 1.00 16.14 287 MET A O 1
ATOM 2306 N N . ALA A 1 288 ? 5.848 19.101 -8.775 1.00 15.63 288 ALA A N 1
ATOM 2307 C CA . ALA A 1 288 ? 6.297 19.134 -7.392 1.00 15.64 288 ALA A CA 1
ATOM 2308 C C . ALA A 1 288 ? 6.102 17.785 -6.711 1.00 15.44 288 ALA A C 1
ATOM 2309 O O . ALA A 1 288 ? 6.965 17.345 -5.930 1.00 16.56 288 ALA A O 1
ATOM 2311 N N . LYS A 1 289 ? 4.971 17.126 -6.971 1.00 15.66 289 LYS A N 1
ATOM 2312 C CA . LYS A 1 289 ? 4.724 15.831 -6.343 1.00 16.43 289 LYS A CA 1
ATOM 2313 C C . LYS A 1 289 ? 5.834 14.849 -6.676 1.00 16.46 289 LYS A C 1
ATOM 2314 O O . LYS A 1 289 ? 6.376 14.177 -5.793 1.00 16.66 289 LYS A O 1
ATOM 2320 N N . GLU A 1 290 ? 6.197 14.763 -7.957 1.00 15.59 290 GLU A N 1
ATOM 2321 C CA . GLU A 1 290 ? 7.203 13.797 -8.357 1.00 16.50 290 GLU A CA 1
ATOM 2322 C C . GLU A 1 290 ? 8.561 14.181 -7.796 1.00 16.25 290 GLU A C 1
ATOM 2323 O O . GLU A 1 290 ? 9.315 13.320 -7.328 1.00 17.55 290 GLU A O 1
ATOM 2329 N N . SER A 1 291 ? 8.884 15.472 -7.827 1.00 15.54 291 SER A N 1
ATOM 2330 C CA . SER A 1 291 ? 10.163 15.948 -7.311 1.00 16.14 291 SER A CA 1
ATOM 2331 C C . SER A 1 291 ? 10.291 15.649 -5.826 1.00 16.11 291 SER A C 1
ATOM 2332 O O . SER A 1 291 ? 11.289 15.077 -5.367 1.00 17.10 291 SER A O 1
ATOM 2335 N N . LEU A 1 292 ? 9.278 16.035 -5.056 1.00 15.29 292 LEU A N 1
ATOM 2336 C CA . LEU A 1 292 ? 9.316 15.802 -3.617 1.00 15.28 292 LEU A CA 1
ATOM 2337 C C . LEU A 1 292 ? 9.356 14.310 -3.299 1.00 15.53 292 LEU A C 1
ATOM 2338 O O . LEU A 1 292 ? 10.156 13.853 -2.474 1.00 16.69 292 LEU A O 1
ATOM 2343 N N . GLU A 1 293 ? 8.491 13.530 -3.946 1.00 15.24 293 GLU A N 1
ATOM 2344 C CA . GLU A 1 293 ? 8.459 12.111 -3.655 1.00 16.02 293 GLU A CA 1
ATOM 2345 C C . GLU A 1 293 ? 9.787 11.449 -3.980 1.00 16.30 293 GLU A C 1
ATOM 2346 O O . GLU A 1 293 ? 10.251 10.580 -3.240 1.00 17.35 293 GLU A O 1
ATOM 2352 N N . GLN A 1 294 ? 10.393 11.810 -5.110 1.00 15.85 294 GLN A N 1
ATOM 2353 C CA . GLN A 1 294 ? 11.611 11.109 -5.491 1.00 16.01 294 GLN A CA 1
ATOM 2354 C C . GLN A 1 294 ? 12.811 11.551 -4.661 1.00 15.88 294 GLN A C 1
ATOM 2355 O O . GLN A 1 294 ? 13.675 10.731 -4.342 1.00 16.89 294 GLN A O 1
ATOM 2361 N N . ILE A 1 295 ? 12.909 12.829 -4.298 1.00 15.40 295 ILE A N 1
ATOM 2362 C CA . ILE A 1 295 ? 14.048 13.216 -3.466 1.00 15.65 295 ILE A CA 1
ATOM 2363 C C . ILE A 1 295 ? 13.907 12.588 -2.086 1.00 16.36 295 ILE A C 1
ATOM 2364 O O . ILE A 1 295 ? 14.901 12.157 -1.486 1.00 16.79 295 ILE A O 1
ATOM 2369 N N . THR A 1 296 ? 12.662 12.445 -1.605 1.00 16.34 296 THR A N 1
ATOM 2370 C CA . THR A 1 296 ? 12.425 11.789 -0.329 1.00 17.99 296 THR A CA 1
ATOM 2371 C C . THR A 1 296 ? 12.758 10.308 -0.419 1.00 17.87 296 THR A C 1
ATOM 2372 O O . THR A 1 296 ? 13.403 9.748 0.476 1.00 18.38 296 THR A O 1
ATOM 2376 N N . ALA A 1 297 ? 12.345 9.664 -1.507 1.00 17.79 297 ALA A N 1
ATOM 2377 C CA . ALA A 1 297 ? 12.630 8.246 -1.667 1.00 18.43 297 ALA A CA 1
ATOM 2378 C C . ALA A 1 297 ? 14.129 7.989 -1.772 1.00 18.95 297 ALA A C 1
ATOM 2379 O O . ALA A 1 297 ? 14.633 6.982 -1.267 1.00 20.15 297 ALA A O 1
ATOM 2381 N N . LEU A 1 298 ? 14.861 8.880 -2.433 1.00 17.27 298 LEU A N 1
ATOM 2382 C CA . LEU A 1 298 ? 16.310 8.721 -2.513 1.00 16.52 298 LEU A CA 1
ATOM 2383 C C . LEU A 1 298 ? 16.916 8.753 -1.120 1.00 16.90 298 LEU A C 1
ATOM 2384 O O . LEU A 1 298 ? 17.745 7.910 -0.761 1.00 17.44 298 LEU A O 1
ATOM 2389 N N . MET A 1 299 ? 16.544 9.749 -0.330 1.00 16.52 299 MET A N 1
ATOM 2390 C CA . MET A 1 299 ? 17.052 9.828 1.029 1.00 16.90 299 MET A CA 1
ATOM 2391 C C . MET A 1 299 ? 16.805 8.526 1.784 1.00 18.50 299 MET A C 1
ATOM 2392 O O . MET A 1 299 ? 17.687 8.020 2.478 1.00 18.74 299 MET A O 1
ATOM 2397 N N . GLU A 1 300 ? 15.587 7.990 1.694 1.00 18.14 300 GLU A N 1
ATOM 2398 C CA . GLU A 1 300 ? 15.272 6.773 2.425 1.00 21.35 300 GLU A CA 1
ATOM 2399 C C . GLU A 1 300 ? 16.047 5.578 1.885 1.00 21.23 300 GLU A C 1
ATOM 2400 O O . GLU A 1 300 ? 16.415 4.667 2.643 1.00 22.93 300 GLU A O 1
ATOM 2406 N N . LYS A 1 301 ? 16.271 5.533 0.584 1.00 20.81 301 LYS A N 1
ATOM 2407 C CA . LYS A 1 301 ? 16.924 4.369 0.001 1.00 21.74 301 LYS A CA 1
ATOM 2408 C C . LYS A 1 301 ? 18.405 4.313 0.356 1.00 21.27 301 LYS A C 1
ATOM 2409 O O . LYS A 1 301 ? 18.922 3.253 0.721 1.00 23.18 301 LYS A O 1
ATOM 2415 N N . VAL A 1 302 ? 19.117 5.441 0.233 1.00 18.68 302 VAL A N 1
ATOM 2416 C CA . VAL A 1 302 ? 20.568 5.428 0.394 1.00 18.34 302 VAL A CA 1
ATOM 2417 C C . VAL A 1 302 ? 21.029 6.008 1.720 1.00 17.88 302 VAL A C 1
ATOM 2418 O O . VAL A 1 302 ? 22.192 5.799 2.099 1.00 19.48 302 VAL A O 1
ATOM 2422 N N . GLY A 1 303 ? 20.155 6.700 2.447 1.00 17.11 303 GLY A N 1
ATOM 2423 C CA . GLY A 1 303 ? 20.519 7.379 3.668 1.00 17.75 303 GLY A CA 1
ATOM 2424 C C . GLY A 1 303 ? 20.807 8.834 3.400 1.00 16.39 303 GLY A C 1
ATOM 2425 O O . GLY A 1 303 ? 21.417 9.186 2.389 1.00 16.66 303 GLY A O 1
ATOM 2426 N N . ILE A 1 304 ? 20.407 9.688 4.330 1.00 15.87 304 ILE A N 1
ATOM 2427 C CA . ILE A 1 304 ? 20.602 11.118 4.151 1.00 14.43 304 ILE A CA 1
ATOM 2428 C C . ILE A 1 304 ? 22.067 11.465 4.005 1.00 15.18 304 ILE A C 1
ATOM 2429 O O . ILE A 1 304 ? 22.410 12.441 3.327 1.00 15.02 304 ILE A O 1
ATOM 2434 N N . ASP A 1 305 ? 22.954 10.673 4.608 1.00 15.70 305 ASP A N 1
ATOM 2435 C CA . ASP A 1 305 ? 24.389 10.898 4.568 1.00 16.25 305 ASP A CA 1
ATOM 2436 C C . ASP A 1 305 ? 25.036 10.488 3.259 1.00 16.97 305 ASP A C 1
ATOM 2437 O O . ASP A 1 305 ? 26.188 10.861 3.026 1.00 18.85 305 ASP A O 1
ATOM 2442 N N . LYS A 1 306 ? 24.330 9.759 2.393 1.00 16.57 306 LYS A N 1
ATOM 2443 C CA . LYS A 1 306 ? 24.914 9.251 1.156 1.00 16.63 306 LYS A CA 1
ATOM 2444 C C . LYS A 1 306 ? 24.253 9.822 -0.086 1.00 15.62 306 LYS A C 1
ATOM 2445 O O . LYS A 1 306 ? 24.500 9.343 -1.191 1.00 17.76 306 LYS A O 1
ATOM 2451 N N . MET A 1 307 ? 23.458 10.872 0.052 1.00 15.13 307 MET A N 1
ATOM 2452 C CA . MET A 1 307 ? 22.716 11.352 -1.102 1.00 14.74 307 MET A CA 1
ATOM 2453 C C . MET A 1 307 ? 23.644 11.855 -2.189 1.00 15.40 307 MET A C 1
ATOM 2454 O O . MET A 1 307 ? 23.421 11.567 -3.366 1.00 14.88 307 MET A O 1
ATOM 2459 N N . GLU A 1 308 ? 24.695 12.575 -1.813 1.00 14.84 308 GLU A N 1
ATOM 2460 C CA . GLU A 1 308 ? 25.531 13.223 -2.816 1.00 15.63 308 GLU A CA 1
ATOM 2461 C C . GLU A 1 308 ? 26.297 12.233 -3.677 1.00 16.12 308 GLU A C 1
ATOM 2462 O O . GLU A 1 308 ? 26.615 12.557 -4.828 1.00 17.14 308 GLU A O 1
ATOM 2468 N N . GLU A 1 309 ? 26.621 11.049 -3.150 1.00 16.12 309 GLU A N 1
ATOM 2469 C CA . GLU A 1 309 ? 27.299 10.065 -3.986 1.00 17.75 309 GLU A CA 1
ATOM 2470 C C . GLU A 1 309 ? 26.352 9.405 -4.975 1.00 17.92 309 GLU A C 1
ATOM 2471 O O . GLU A 1 309 ? 26.806 8.672 -5.860 1.00 19.46 309 GLU A O 1
ATOM 2477 N N . ASN A 1 310 ? 25.061 9.660 -4.855 1.00 16.21 310 ASN A N 1
ATOM 2478 C CA . ASN A 1 310 ? 24.059 9.168 -5.789 1.00 16.13 310 ASN A CA 1
ATOM 2479 C C . ASN A 1 310 ? 23.534 10.254 -6.701 1.00 14.90 310 ASN A C 1
ATOM 2480 O O . ASN A 1 310 ? 23.418 10.038 -7.903 1.00 16.70 310 ASN A O 1
ATOM 2485 N N . LEU A 1 311 ? 23.267 11.426 -6.159 1.00 14.61 311 LEU A N 1
ATOM 2486 C CA . LEU A 1 311 ? 22.834 12.582 -6.930 1.00 14.20 311 LEU A CA 1
ATOM 2487 C C . LEU A 1 311 ? 23.831 13.698 -6.651 1.00 13.49 311 LEU A C 1
ATOM 2488 O O . LEU A 1 311 ? 23.766 14.361 -5.610 1.00 14.13 311 LEU A O 1
ATOM 2493 N N . ASP A 1 312 ? 24.748 13.919 -7.577 1.00 13.72 312 ASP A N 1
ATOM 2494 C CA . ASP A 1 312 ? 25.713 14.985 -7.461 1.00 13.48 312 ASP A CA 1
ATOM 2495 C C . ASP A 1 312 ? 24.961 16.300 -7.351 1.00 13.57 312 ASP A C 1
ATOM 2496 O O . ASP A 1 312 ? 24.131 16.597 -8.218 1.00 13.97 312 ASP A O 1
ATOM 2501 N N . PRO A 1 313 ? 25.182 17.094 -6.311 1.00 13.37 313 PRO A N 1
ATOM 2502 C CA . PRO A 1 313 ? 24.543 18.419 -6.258 1.00 13.90 313 PRO A CA 1
ATOM 2503 C C . PRO A 1 313 ? 24.739 19.240 -7.517 1.00 13.76 313 PRO A C 1
ATOM 2504 O O . PRO A 1 313 ? 23.841 20.000 -7.914 1.00 15.33 313 PRO A O 1
ATOM 2508 N N . GLY A 1 314 ? 25.874 19.077 -8.187 1.00 14.36 314 GLY A N 1
ATOM 2509 C CA . GLY A 1 314 ? 26.112 19.788 -9.426 1.00 15.33 314 GLY A CA 1
ATOM 2510 C C . GLY A 1 314 ? 25.194 19.390 -10.562 1.00 14.99 314 GLY A C 1
ATOM 2511 O O . GLY A 1 314 ? 25.005 20.177 -11.495 1.00 16.23 314 GLY A O 1
ATOM 2512 N N . ALA A 1 315 ? 24.569 18.213 -10.485 1.00 14.69 315 ALA A N 1
ATOM 2513 C CA . ALA A 1 315 ? 23.679 17.769 -11.550 1.00 14.84 315 ALA A CA 1
ATOM 2514 C C . ALA A 1 315 ? 22.480 18.692 -11.672 1.00 15.05 315 ALA A C 1
ATOM 2515 O O . ALA A 1 315 ? 21.850 18.753 -12.722 1.00 17.11 315 ALA A O 1
ATOM 2517 N N . LEU A 1 316 ? 22.116 19.386 -10.608 1.00 14.28 316 LEU A N 1
ATOM 2518 C CA . LEU A 1 316 ? 20.928 20.210 -10.646 1.00 13.80 316 LEU A CA 1
ATOM 2519 C C . LEU A 1 316 ? 21.190 21.574 -11.264 1.00 14.73 316 LEU A C 1
ATOM 2520 O O . LEU A 1 316 ? 20.248 22.253 -11.670 1.00 15.70 316 LEU A O 1
ATOM 2525 N N . LEU A 1 317 ? 22.448 22.009 -11.299 1.00 15.19 317 LEU A N 1
ATOM 2526 C CA . LEU A 1 317 ? 22.747 23.418 -11.556 1.00 16.53 317 LEU A CA 1
ATOM 2527 C C . LEU A 1 317 ? 22.275 23.899 -12.918 1.00 19.97 317 LEU A C 1
ATOM 2528 O O . LEU A 1 317 ? 21.603 24.947 -13.039 1.00 21.58 317 LEU A O 1
ATOM 2533 N N . GLY A 1 318 ? 22.641 23.176 -13.960 1.00 19.41 318 GLY A N 1
ATOM 2534 C CA . GLY A 1 318 ? 22.323 23.643 -15.301 1.00 19.55 318 GLY A CA 1
ATOM 2535 C C . GLY A 1 318 ? 20.830 23.720 -15.544 1.00 19.68 318 GLY A C 1
ATOM 2536 O O . GLY A 1 318 ? 20.328 24.689 -16.141 1.00 21.40 318 GLY A O 1
ATOM 2537 N N . THR A 1 319 ? 20.100 22.682 -15.133 1.00 15.77 319 THR A N 1
ATOM 2538 C CA . THR A 1 319 ? 18.672 22.645 -15.407 1.00 14.78 319 THR A CA 1
ATOM 2539 C C . THR A 1 319 ? 17.879 23.537 -14.461 1.00 14.22 319 THR A C 1
ATOM 2540 O O . THR A 1 319 ? 16.834 24.070 -14.855 1.00 15.36 319 THR A O 1
ATOM 2544 N N . ALA A 1 320 ? 18.355 23.740 -13.231 1.00 14.25 320 ALA A N 1
ATOM 2545 C CA . ALA A 1 320 ? 17.598 24.582 -12.313 1.00 15.14 320 ALA A CA 1
ATOM 2546 C C . ALA A 1 320 ? 17.562 26.021 -12.795 1.00 15.49 320 ALA A C 1
ATOM 2547 O O . ALA A 1 320 ? 16.597 26.745 -12.519 1.00 17.13 320 ALA A O 1
ATOM 2549 N N . ASP A 1 321 ? 18.595 26.449 -13.522 1.00 15.74 321 ASP A N 1
ATOM 2550 C CA . ASP A 1 321 ? 18.651 27.802 -14.062 1.00 18.02 321 ASP A CA 1
ATOM 2551 C C . ASP A 1 321 ? 17.475 28.087 -14.971 1.00 16.56 321 ASP A C 1
ATOM 2552 O O . ASP A 1 321 ? 17.085 29.237 -15.126 1.00 16.95 321 ASP A O 1
ATOM 2557 N N . SER A 1 322 ? 16.888 27.068 -15.574 1.00 15.83 322 SER A N 1
ATOM 2558 C CA . SER A 1 322 ? 15.830 27.289 -16.547 1.00 16.25 322 SER A CA 1
ATOM 2559 C C . SER A 1 322 ? 14.568 27.855 -15.928 1.00 16.33 322 SER A C 1
ATOM 2560 O O . SER A 1 322 ? 13.774 28.474 -16.638 1.00 17.75 322 SER A O 1
ATOM 2563 N N . MET A 1 323 ? 14.376 27.690 -14.616 1.00 15.15 323 MET A N 1
ATOM 2564 C CA . MET A 1 323 ? 13.208 28.228 -13.924 1.00 14.98 323 MET A CA 1
ATOM 2565 C C . MET A 1 323 ? 13.571 29.441 -13.077 1.00 14.17 323 MET A C 1
ATOM 2566 O O . MET A 1 323 ? 12.827 29.814 -12.168 1.00 14.76 323 MET A O 1
ATOM 2571 N N . ASN A 1 324 ? 14.700 30.072 -13.373 1.00 13.97 324 ASN A N 1
ATOM 2572 C CA . ASN A 1 324 ? 15.176 31.204 -12.591 1.00 14.52 324 ASN A CA 1
ATOM 2573 C C . ASN A 1 324 ? 14.485 32.493 -13.035 1.00 14.12 324 ASN A C 1
ATOM 2574 O O . ASN A 1 324 ? 15.046 33.343 -13.739 1.00 15.45 324 ASN A O 1
ATOM 2579 N N . PHE A 1 325 ? 13.242 32.650 -12.580 1.00 14.04 325 PHE A N 1
ATOM 2580 C CA . PHE A 1 325 ? 12.443 33.841 -12.850 1.00 14.01 325 PHE A CA 1
ATOM 2581 C C . PHE A 1 325 ? 11.302 33.865 -11.852 1.00 14.11 325 PHE A C 1
ATOM 2582 O O . PHE A 1 325 ? 10.985 32.850 -11.226 1.00 14.41 325 PHE A O 1
ATOM 2590 N N . GLY A 1 326 ? 10.703 35.037 -11.694 1.00 16.07 326 GLY A N 1
ATOM 2591 C CA . GLY A 1 326 ? 9.584 35.155 -10.786 1.00 16.14 326 GLY A CA 1
ATOM 2592 C C . GLY A 1 326 ? 10.003 34.859 -9.358 1.00 14.75 326 GLY A C 1
ATOM 2593 O O . GLY A 1 326 ? 11.139 35.076 -8.959 1.00 14.86 326 GLY A O 1
ATOM 2594 N N . ALA A 1 327 ? 9.054 34.353 -8.573 1.00 14.86 327 ALA A N 1
ATOM 2595 C CA . ALA A 1 327 ? 9.290 34.156 -7.157 1.00 13.84 327 ALA A CA 1
ATOM 2596 C C . ALA A 1 327 ? 10.523 33.292 -6.905 1.00 13.49 327 ALA A C 1
ATOM 2597 O O . ALA A 1 327 ? 11.267 33.524 -5.941 1.00 14.68 327 ALA A O 1
ATOM 2599 N N . SER A 1 328 ? 10.733 32.275 -7.736 1.00 13.97 328 SER A N 1
ATOM 2600 C CA . SER A 1 328 ? 11.864 31.372 -7.529 1.00 13.16 328 SER A CA 1
ATOM 2601 C C . SER A 1 328 ? 13.197 32.096 -7.635 1.00 12.95 328 SER A C 1
ATOM 2602 O O . SER A 1 328 ? 14.185 31.657 -7.040 1.00 13.66 328 SER A O 1
ATOM 2605 N N . ALA A 1 329 ? 13.249 33.217 -8.364 1.00 13.55 329 ALA A N 1
ATOM 2606 C CA . ALA A 1 329 ? 14.504 33.938 -8.501 1.00 14.13 329 ALA A CA 1
ATOM 2607 C C . ALA A 1 329 ? 14.967 34.543 -7.179 1.00 14.30 329 ALA A C 1
ATOM 2608 O O . ALA A 1 329 ? 16.140 34.897 -7.041 1.00 14.13 329 ALA A O 1
ATOM 2610 N N . GLU A 1 330 ? 14.089 34.649 -6.195 1.00 13.97 330 GLU A N 1
ATOM 2611 C CA . GLU A 1 330 ? 14.518 35.131 -4.892 1.00 14.55 330 GLU A CA 1
ATOM 2612 C C . GLU A 1 330 ? 15.297 34.083 -4.114 1.00 15.43 330 GLU A C 1
ATOM 2613 O O . GLU A 1 330 ? 16.194 34.444 -3.344 1.00 16.97 330 GLU A O 1
ATOM 2619 N N . ILE A 1 331 ? 14.951 32.803 -4.274 1.00 14.55 331 ILE A N 1
ATOM 2620 C CA . ILE A 1 331 ? 15.505 31.734 -3.447 1.00 15.63 331 ILE A CA 1
ATOM 2621 C C . ILE A 1 331 ? 16.611 30.977 -4.167 1.00 14.58 331 ILE A C 1
ATOM 2622 O O . ILE A 1 331 ? 17.543 30.478 -3.536 1.00 16.26 331 ILE A O 1
ATOM 2627 N N . LEU A 1 332 ? 16.546 30.895 -5.491 1.00 14.16 332 LEU A N 1
ATOM 2628 C CA . LEU A 1 332 ? 17.588 30.159 -6.200 1.00 13.99 332 LEU A CA 1
ATOM 2629 C C . LEU A 1 332 ? 19.009 30.669 -5.999 1.00 14.83 332 LEU A C 1
ATOM 2630 O O . LEU A 1 332 ? 19.920 29.823 -6.005 1.00 15.48 332 LEU A O 1
ATOM 2635 N N . PRO A 1 333 ? 19.278 31.971 -5.807 1.00 16.58 333 PRO A N 1
ATOM 2636 C CA . PRO A 1 333 ? 20.681 32.387 -5.649 1.00 17.48 333 PRO A CA 1
ATOM 2637 C C . PRO A 1 333 ? 21.387 31.636 -4.558 1.00 16.15 333 PRO A C 1
ATOM 2638 O O . PRO A 1 333 ? 22.502 31.142 -4.752 1.00 16.37 333 PRO A O 1
ATOM 2642 N N . THR A 1 334 ? 20.769 31.558 -3.394 1.00 16.04 334 THR A N 1
ATOM 2643 C CA A THR A 1 334 ? 21.406 30.884 -2.280 0.57 16.18 334 THR A CA 1
ATOM 2644 C CA B THR A 1 334 ? 21.440 30.888 -2.298 0.43 16.16 334 THR A CA 1
ATOM 2645 C C . THR A 1 334 ? 21.540 29.399 -2.567 1.00 14.67 334 THR A C 1
ATOM 2646 O O . THR A 1 334 ? 22.550 28.780 -2.241 1.00 15.13 334 THR A O 1
ATOM 2653 N N . VAL A 1 335 ? 20.517 28.823 -3.179 1.00 13.23 335 VAL A N 1
ATOM 2654 C CA . VAL A 1 335 ? 20.531 27.405 -3.503 1.00 13.28 335 VAL A CA 1
ATOM 2655 C C . VAL A 1 335 ? 21.669 27.081 -4.461 1.00 12.85 335 VAL A C 1
ATOM 2656 O O . VAL A 1 335 ? 22.377 26.087 -4.288 1.00 13.45 335 VAL A O 1
ATOM 2660 N N . PHE A 1 336 ? 21.838 27.896 -5.501 1.00 14.14 336 PHE A N 1
ATOM 2661 C CA . PHE A 1 336 ? 22.936 27.668 -6.433 1.00 14.81 336 PHE A CA 1
ATOM 2662 C C . PHE A 1 336 ? 24.284 27.768 -5.743 1.00 15.45 336 PHE A C 1
ATOM 2663 O O . PHE A 1 336 ? 25.189 26.980 -6.031 1.00 16.14 336 PHE A O 1
ATOM 2671 N N . GLU A 1 337 ? 24.455 28.742 -4.848 1.00 15.64 337 GLU A N 1
ATOM 2672 C CA . GLU A 1 337 ? 25.715 28.848 -4.132 1.00 15.96 337 GLU A CA 1
ATOM 2673 C C . GLU A 1 337 ? 25.997 27.578 -3.341 1.00 15.07 337 GLU A C 1
ATOM 2674 O O . GLU A 1 337 ? 27.124 27.073 -3.327 1.00 16.62 337 GLU A O 1
ATOM 2680 N N . ILE A 1 338 ? 24.984 27.082 -2.637 1.00 13.55 338 ILE A N 1
ATOM 2681 C CA . ILE A 1 338 ? 25.116 25.873 -1.836 1.00 13.94 338 ILE A CA 1
ATOM 2682 C C . ILE A 1 338 ? 25.461 24.674 -2.704 1.00 14.56 338 ILE A C 1
ATOM 2683 O O . ILE A 1 338 ? 26.378 23.905 -2.393 1.00 15.53 338 ILE A O 1
ATOM 2688 N N . LEU A 1 339 ? 24.713 24.476 -3.786 1.00 13.76 339 LEU A N 1
ATOM 2689 C CA . LEU A 1 339 ? 24.971 23.310 -4.622 1.00 14.65 339 LEU A CA 1
ATOM 2690 C C . LEU A 1 339 ? 26.308 23.417 -5.354 1.00 15.65 339 LEU A C 1
ATOM 2691 O O . LEU A 1 339 ? 26.989 22.405 -5.544 1.00 16.85 339 LEU A O 1
ATOM 2696 N N . GLU A 1 340 ? 26.723 24.626 -5.738 1.00 15.51 340 GLU A N 1
ATOM 2697 C CA . GLU A 1 340 ? 28.038 24.798 -6.347 1.00 17.16 340 GLU A CA 1
ATOM 2698 C C . GLU A 1 340 ? 29.142 24.380 -5.389 1.00 17.27 340 GLU A C 1
ATOM 2699 O O . GLU A 1 340 ? 30.112 23.741 -5.792 1.00 19.00 340 GLU A O 1
ATOM 2705 N N . LYS A 1 341 ? 29.017 24.736 -4.119 1.00 16.49 341 LYS A N 1
ATOM 2706 C CA A LYS A 1 341 ? 30.037 24.368 -3.141 0.56 17.26 341 LYS A CA 1
ATOM 2707 C CA B LYS A 1 341 ? 30.052 24.366 -3.162 0.44 17.57 341 LYS A CA 1
ATOM 2708 C C . LYS A 1 341 ? 30.072 22.870 -2.896 1.00 17.52 341 LYS A C 1
ATOM 2709 O O . LYS A 1 341 ? 31.120 22.330 -2.534 1.00 19.86 341 LYS A O 1
ATOM 2720 N N . ARG A 1 342 ? 28.940 22.195 -3.069 1.00 15.89 342 ARG A N 1
ATOM 2721 C CA . ARG A 1 342 ? 28.817 20.782 -2.755 1.00 15.83 342 ARG A CA 1
ATOM 2722 C C . ARG A 1 342 ? 29.000 19.875 -3.955 1.00 16.51 342 ARG A C 1
ATOM 2723 O O . ARG A 1 342 ? 28.969 18.652 -3.805 1.00 18.80 342 ARG A O 1
ATOM 2731 N N . LYS A 1 343 ? 29.161 20.432 -5.143 1.00 17.00 343 LYS A N 1
ATOM 2732 C CA . LYS A 1 343 ? 29.208 19.583 -6.316 1.00 17.43 343 LYS A CA 1
ATOM 2733 C C . LYS A 1 343 ? 30.466 18.723 -6.311 1.00 19.43 343 LYS A C 1
ATOM 2734 O O . LYS A 1 343 ? 31.500 19.072 -5.732 1.00 20.98 343 LYS A O 1
ATOM 2740 N N . LYS A 1 344 ? 30.365 17.589 -6.981 1.00 20.01 344 LYS A N 1
ATOM 2741 C CA . LYS A 1 344 ? 31.515 16.710 -7.136 1.00 23.80 344 LYS A CA 1
ATOM 2742 C C . LYS A 1 344 ? 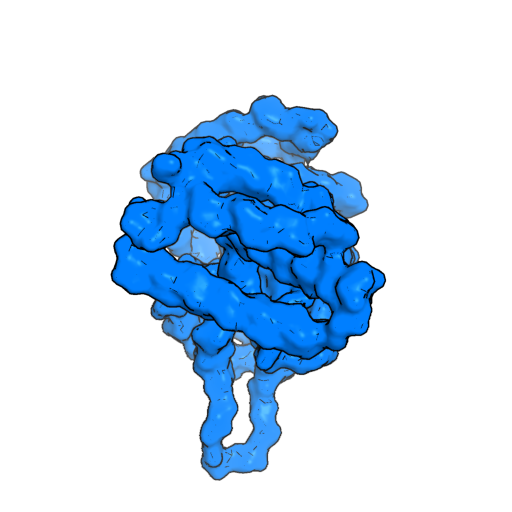32.490 17.241 -8.178 1.00 28.93 344 LYS A C 1
ATOM 2743 O O . LYS A 1 344 ? 32.182 18.097 -9.011 1.00 28.67 344 LYS A O 1
#

InterPro domains:
  IPR004889 H2-forming N5,N10-methylenetetrahydromethanopterin dehydrogenase, C-terminal [PF03201] (245-341)
  IPR008927 6-phosphogluconate dehydrogenase-like, C-terminal domain superfamily [SSF48179] (245-342)
  IPR010062 5,10-methenyltetrahydromethanopterin hydrogenase [MF_01090] (1-344)
  IPR010062 5,10-methenyltetrahydromethanopterin hydrogenase [PIRSF500165] (1-344)
  IPR010062 5,10-methenyltetrahydromethanopterin hydrogenase [TIGR01723] (1-344)
  IPR024190 Methenyltetrahydromethanopterin dehydrogenase, Hmd-type [PIRSF016158] (1-341)
  IPR036291 NAD(P)-binding domain superfamily [SSF51735] (1-244)
  IPR038182 HMD, C-terminal domain superfamily [G3DSA:1.20.120.1300] (255-344)
  IPR055205 5,10-methenyltetrahydromethanopterin hydrogenase, N-terminal domain [PF22616] (1-241)

Organism: Methanothermobacter marburgensis (strain ATCC BAA-927 / DSM 2133 / JCM 14651 / NBRC 100331 / OCM 82 / Marburg) (NCBI:txid79929)

Nearest PDB structures (foldseek):
  6ggu-assembly1_A  TM=9.839E-01  e=1.697E-62  Methanothermobacter marburgensis str. Marburg
  3f46-assembly1_A  TM=9.426E-01  e=7.738E-48  Methanocaldococcus jannaschii
  3daf-assembly1_A  TM=9.425E-01  e=2.535E-47  Methanocaldococcus jannaschii
  6hac-assembly1_A  TM=9.344E-01  e=1.416E-46  Methanococcus aeolicus Nankai-3
  6yk9-assembly2_C  TM=7.703E-01  e=4.944E-51  Methanolacinia paynteri G-2000

Solvent-accessible surface area: 18023 Å² total; per-residue (Å²): 78,22,0,0,0,0,10,0,16,16,0,24,95,26,1,73,53,37,134,11,19,0,43,17,0,5,93,0,0,88,112,38,60,76,43,40,0,0,0,1,0,1,0,0,0,0,0,1,0,0,58,48,44,13,64,3,103,70,3,0,0,1,13,67,0,29,112,65,80,34,36,55,8,126,82,18,54,65,102,84,0,4,92,1,22,119,122,74,25,81,167,16,0,67,109,0,26,112,66,0,58,89,31,28,147,156,21,48,156,66,77,73,0,1,0,2,4,3,34,0,97,95,14,54,9,96,58,22,50,52,29,129,116,2,0,38,107,0,35,0,0,2,2,57,16,73,118,12,112,98,0,46,112,47,0,83,154,0,45,134,44,9,89,78,37,4,12,0,2,6,7,88,63,7,73,4,65,135,0,56,131,28,13,59,90,139,176,68,145,149,162,102,189,75,106,80,22,18,1,0,0,5,32,1,17,38,20,2,0,44,100,16,62,0,44,0,1,44,63,65,17,55,91,106,7,4,72,54,0,46,98,20,0,82,128,0,1,52,54,5,87,83,22,52,6,126,70,22,42,48,40,42,100,172,54,40,74,122,37,55,108,52,132,42,25,59,61,18,57,96,32,0,0,44,130,86,100,59,22,88,56,78,76,2,128,112,56,17,119,111,70,63,88,110,74,70,49,38,59,133,179,40,23,124,106,95,36,57,125,81,65,47,10,20,63,69,29,62,105,28,84,82,44,66,57,36,37,6,38,156,45,25,69,78,49,39,112,68,37,80,158,137,106,166

Secondary structure (DSSP, 8-state):
-EEEEE----SHHHHHHS----HHHHHHHHHHT-GGGGG--HHHHHHHHHHHHS---EEEEE-GGGGTEEEE--SS-HHHHHHHHHH-GGGTHHHHHHHHHHHHHHSPPTTTEEEESS-GGGGT-EEES-HHHHHTT-SEEEE--S-GGGHHHHHTTTGGGSPTT-EEE--TTS-HHHHHHHH-----SS-------EEE--B-SS-TTT----EEEESSS-HHHHHHHHHHHHHHHS--EEEEGGGTGGGSTTTHHHHHHHHHHHHHHHHIIIIII---HHHHHHHHHHHHHHHHHHHHHH-GGGGGGTS-GGGGHHHHGGG-STTHHHHHHHHHHHHHHH--

Foldseek 3Di:
DEEEEEDQAACLVVLVVVPFAQLQQLVVCVVQVNLLSSFRWFVLVLVLLLVRFVVNPAYAYAFQQVVAAEDADAPDDSVVCSVCSVDHNVVCSVVVSVVSNVVVVPQDDPPRYHYTHHDSVVSVHHYYHDSQVSQAVHQEYAYDDDALVCPLVVCVVRLVRHQQAHEYADEPNDQQVSVLVSNDDDDDDDPDDDSAYAYWHFYDADIQSGAQETEIADDRGDPVSSVVSQVSSCRRRVHYYYDHSVCPVCCHPVHVVVVVVLVLQLVLQLCLCCPPVNDDSVVSVVVSVVVVVVVVVLCVVPNVVCSCVVPFLVVVQPVVVVSCDGSVVVVVVVSNVVSVVRGD

Radius of gyration: 23.75 Å; Cα contacts (8 Å, |Δi|>4): 632; chains: 1; bounding box: 60×46×64 Å

CATH classification: 3.40.50.720 (+1 more: 1.20.120.1300)

GO terms:
  GO:0047068 N5,N10-methenyltetrahydromethanopterin hydrogenase activity (F, EXP)
 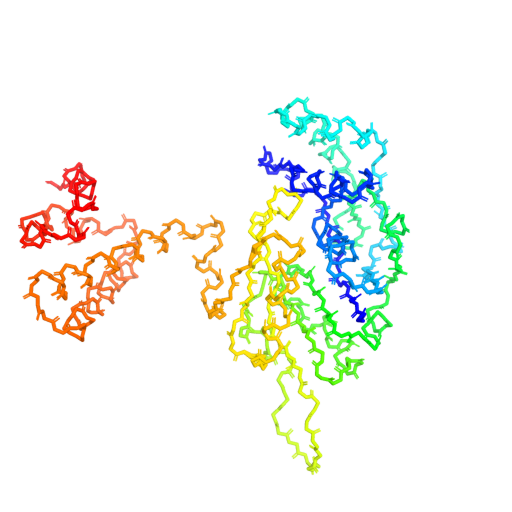 GO:0047068 N5,N10-methenyltetrahydromethanopterin hydrogenase activity (F, IDA)

Sequence (344 aa):
MKLAILGAGCYRTHAASGITNFSSRACEVAEMVGKPEIAMTHSTITMGAELKELAGVDDEVVVVADPVFDNQFTVIDDDFAYEDVIEAHKEDPEKIMPQIREKVNEVAKELPKKPPEGAIHFTHPEDLGFEIITTDDREAVADDADFIMTWFPPKGDMQPDIINKKFIDDIKPGAIVTHACTIPTTTKFYKIFEQKHGDLVTKPETLNVTSYHPGAVPEMKGGQQVYIAEEGYYASEDAIETLFEELGQKARGNNAYRLPAELLGPVCDMCSALTAITYAGILSYRDSVTQVLGAPASFAQMMMAKESLEQITALMEKVGIDKMEENLDPGALLGTADSMNFGASAEILPTTVFEILEKKRKK

B-factor: mean 21.67, std 9.63, range [10.76, 64.58]